Protein AF-A0A1D7XNY1-F1 (afdb_monomer_lite)

Radius of gyration: 19.03 Å; chains: 1; bounding box: 44×55×44 Å

Structure (mmCIF, N/CA/C/O backbone):
data_AF-A0A1D7XNY1-F1
#
_entry.id   AF-A0A1D7XNY1-F1
#
loop_
_atom_site.group_PDB
_atom_site.id
_atom_site.type_symbol
_atom_site.label_atom_id
_atom_site.label_alt_id
_atom_site.label_comp_id
_atom_site.label_asym_id
_atom_site.label_entity_id
_atom_site.label_seq_id
_atom_site.pdbx_PDB_ins_code
_atom_site.Cartn_x
_atom_site.Cartn_y
_atom_site.Cartn_z
_atom_site.occupancy
_atom_site.B_iso_or_equiv
_atom_site.auth_seq_id
_atom_site.auth_comp_id
_atom_site.auth_asym_id
_atom_site.auth_atom_id
_atom_site.pdbx_PDB_model_num
ATOM 1 N N . MET A 1 1 ? -2.881 26.602 0.169 1.00 36.41 1 MET A N 1
ATOM 2 C CA . MET A 1 1 ? -1.410 26.692 0.261 1.00 36.41 1 MET A CA 1
ATOM 3 C C . MET A 1 1 ? -0.821 25.783 -0.799 1.00 36.41 1 MET A C 1
ATOM 5 O O . MET A 1 1 ? -1.065 24.581 -0.743 1.00 36.41 1 MET A O 1
ATOM 9 N N . ASP A 1 2 ? -0.119 26.362 -1.773 1.00 30.78 2 ASP A N 1
ATOM 10 C CA . ASP A 1 2 ? 0.613 25.615 -2.796 1.00 30.78 2 ASP A CA 1
ATOM 11 C C . ASP A 1 2 ? 1.776 24.890 -2.127 1.00 30.78 2 ASP A C 1
ATOM 13 O O . ASP A 1 2 ? 2.802 25.466 -1.767 1.00 30.78 2 ASP A O 1
ATOM 17 N N . THR A 1 3 ? 1.578 23.602 -1.889 1.00 40.97 3 THR A N 1
ATOM 18 C CA . THR A 1 3 ? 2.693 22.729 -1.556 1.00 40.97 3 THR A CA 1
ATOM 19 C C . THR A 1 3 ? 3.367 22.413 -2.879 1.00 40.97 3 THR A C 1
ATOM 21 O O . THR A 1 3 ? 2.697 22.059 -3.843 1.00 40.97 3 THR A O 1
ATOM 24 N N . ASN A 1 4 ? 4.685 22.573 -2.941 1.00 45.00 4 ASN A N 1
ATOM 25 C CA . ASN A 1 4 ? 5.534 22.306 -4.105 1.00 45.00 4 ASN A CA 1
ATOM 26 C C . ASN A 1 4 ? 5.593 20.778 -4.397 1.00 45.00 4 ASN A C 1
ATOM 28 O O . ASN A 1 4 ? 6.667 20.185 -4.493 1.00 45.00 4 ASN A O 1
ATOM 32 N N . ARG A 1 5 ? 4.429 20.111 -4.451 1.00 58.91 5 ARG A N 1
ATOM 33 C CA . ARG A 1 5 ? 4.222 18.680 -4.686 1.00 58.91 5 ARG A CA 1
ATOM 34 C C . ARG A 1 5 ? 4.448 18.424 -6.162 1.00 58.91 5 ARG A C 1
ATOM 36 O O . ARG A 1 5 ? 3.530 18.473 -6.975 1.00 58.91 5 ARG A O 1
ATOM 43 N N . LYS A 1 6 ? 5.707 18.209 -6.530 1.00 66.19 6 LYS A N 1
ATOM 44 C CA . LYS A 1 6 ? 6.065 17.849 -7.901 1.00 66.19 6 LYS A CA 1
ATOM 45 C C . LYS A 1 6 ? 5.651 16.403 -8.154 1.00 66.19 6 LYS A C 1
ATOM 47 O O . LYS A 1 6 ? 6.455 15.491 -7.971 1.00 66.19 6 LYS A O 1
ATOM 52 N N . PHE A 1 7 ? 4.396 16.211 -8.549 1.00 81.56 7 PHE A N 1
ATOM 53 C CA . PHE A 1 7 ? 3.960 14.967 -9.169 1.00 81.56 7 PHE A CA 1
ATOM 54 C C . PHE A 1 7 ? 4.765 14.709 -10.443 1.00 81.56 7 PHE A C 1
ATOM 56 O O . PHE A 1 7 ? 5.194 15.665 -11.104 1.00 81.56 7 PHE A O 1
ATOM 63 N N . PRO A 1 8 ? 4.971 13.438 -10.812 1.00 86.75 8 PRO A N 1
ATOM 64 C CA . PRO A 1 8 ? 5.548 13.122 -12.104 1.00 86.75 8 PRO A CA 1
ATOM 65 C C . PRO A 1 8 ? 4.697 13.711 -13.233 1.00 86.75 8 PRO A C 1
ATOM 67 O O . PRO A 1 8 ? 3.477 13.547 -13.257 1.00 86.75 8 PRO A O 1
ATOM 70 N N . LEU A 1 9 ? 5.346 14.382 -14.189 1.00 88.56 9 LEU A N 1
ATOM 71 C CA . LEU A 1 9 ? 4.677 15.162 -15.242 1.00 88.56 9 LEU A CA 1
ATOM 72 C C . LEU A 1 9 ? 3.744 14.327 -16.131 1.00 88.56 9 LEU A C 1
ATOM 74 O O . LEU A 1 9 ? 2.854 14.863 -16.780 1.00 88.56 9 LEU A O 1
ATOM 78 N N . ASN A 1 10 ? 3.973 13.018 -16.189 1.00 92.44 10 ASN A N 1
ATOM 79 C CA . ASN A 1 10 ? 3.233 12.070 -17.009 1.00 92.44 10 ASN A CA 1
ATOM 80 C C . ASN A 1 10 ? 2.307 11.148 -16.197 1.00 92.44 10 ASN A C 1
ATOM 82 O O . ASN A 1 10 ? 1.824 10.170 -16.762 1.00 92.44 10 ASN A O 1
ATOM 86 N N . PHE A 1 11 ? 2.041 11.437 -14.915 1.00 90.94 11 PHE A N 1
ATOM 87 C CA . PHE A 1 11 ? 1.088 10.649 -14.119 1.00 90.94 11 PHE A CA 1
ATOM 88 C C . PHE A 1 11 ? -0.329 10.676 -14.713 1.00 90.94 11 PHE A C 1
ATOM 90 O O . PHE A 1 11 ? -1.012 9.657 -14.716 1.00 90.94 11 PHE A O 1
ATOM 97 N N . SER A 1 12 ? -0.725 11.791 -15.335 1.00 91.12 12 SER A N 1
ATOM 98 C CA . SER A 1 12 ? -2.007 11.930 -16.041 1.00 91.12 12 SER A CA 1
ATOM 99 C C . SER A 1 12 ? -2.242 10.880 -17.136 1.00 91.12 12 SER A C 1
ATOM 101 O O . SER A 1 12 ? -3.384 10.641 -17.506 1.00 91.12 12 SER A O 1
ATOM 103 N N . LYS A 1 13 ? -1.191 10.210 -17.640 1.00 93.62 13 LYS A N 1
ATOM 104 C CA . LYS A 1 13 ? -1.306 9.126 -18.634 1.00 93.62 13 LYS A CA 1
ATOM 105 C C . LYS A 1 13 ? -1.908 7.829 -18.088 1.00 93.62 13 LYS A C 1
ATOM 107 O O . LYS A 1 13 ? -2.241 6.956 -18.882 1.00 93.62 13 LYS A O 1
ATOM 112 N N . ILE A 1 14 ? -1.925 7.664 -16.769 1.00 93.75 14 ILE A N 1
ATOM 113 C CA . ILE A 1 14 ? -2.426 6.466 -16.080 1.00 93.75 14 ILE A CA 1
ATOM 114 C C . ILE A 1 14 ? -3.427 6.818 -14.981 1.00 93.75 14 ILE A C 1
ATOM 116 O O . ILE A 1 14 ? -3.904 5.933 -14.281 1.00 93.75 14 ILE A O 1
ATOM 120 N N . GLU A 1 15 ? -3.707 8.103 -14.777 1.00 93.88 15 GLU A N 1
ATOM 121 C CA . GLU A 1 15 ? -4.529 8.596 -13.674 1.00 93.88 15 GLU A CA 1
ATOM 122 C C . GLU A 1 15 ? -5.971 8.070 -13.738 1.00 93.88 15 GLU A C 1
ATOM 124 O O . GLU A 1 15 ? -6.596 7.844 -12.702 1.00 93.88 15 GLU A O 1
ATOM 129 N N . ASP A 1 16 ? -6.474 7.823 -14.945 1.00 95.81 16 ASP A N 1
ATOM 130 C CA . ASP A 1 16 ? -7.777 7.221 -15.231 1.00 95.81 16 ASP A CA 1
ATOM 131 C C . ASP A 1 16 ? -7.880 5.747 -14.806 1.00 95.81 16 ASP A C 1
ATOM 133 O O . ASP A 1 16 ? -8.982 5.245 -14.578 1.00 95.81 16 ASP A O 1
ATOM 137 N N . LEU A 1 17 ? -6.749 5.056 -14.621 1.00 97.25 17 LEU A N 1
ATOM 138 C CA . LEU A 1 17 ? -6.723 3.691 -14.090 1.00 97.25 17 LEU A CA 1
ATOM 139 C C . LEU A 1 17 ? -7.067 3.638 -12.592 1.00 97.25 17 LEU A C 1
ATOM 141 O O . LEU A 1 17 ? -7.426 2.568 -12.086 1.00 97.25 17 LEU A O 1
ATOM 145 N N . PHE A 1 18 ? -6.941 4.760 -11.874 1.00 97.50 18 PHE A N 1
ATOM 146 C CA . PHE A 1 18 ? -7.068 4.813 -10.420 1.00 97.50 18 PHE A CA 1
ATOM 147 C C . PHE A 1 18 ? -8.427 5.334 -9.965 1.00 97.50 18 PHE A C 1
ATOM 149 O O . PHE A 1 18 ? -8.917 6.375 -10.398 1.00 97.50 18 PHE A O 1
ATOM 156 N N . THR A 1 19 ? -8.995 4.662 -8.967 1.00 97.44 19 THR A N 1
ATOM 157 C CA . THR A 1 19 ? -10.075 5.239 -8.164 1.00 97.44 19 THR A CA 1
ATOM 158 C C . THR A 1 19 ? -9.482 6.196 -7.135 1.00 97.44 19 THR A C 1
ATOM 160 O O . THR A 1 19 ? -8.633 5.795 -6.338 1.00 97.44 19 THR A O 1
ATOM 163 N N . LYS A 1 20 ? -9.952 7.447 -7.151 1.00 95.25 20 LYS A N 1
ATOM 164 C CA . LYS A 1 20 ? -9.485 8.534 -6.272 1.00 95.25 20 LYS A CA 1
ATOM 165 C C . LYS A 1 20 ? -10.564 9.039 -5.314 1.00 95.25 20 LYS A C 1
ATOM 167 O O . LYS A 1 20 ? -10.257 9.526 -4.235 1.00 95.25 20 LYS A O 1
ATOM 172 N N . GLU A 1 21 ? -11.834 8.890 -5.687 1.00 95.12 21 GLU A N 1
ATOM 173 C CA . GLU A 1 21 ? -12.956 9.411 -4.909 1.00 95.12 21 GLU A CA 1
ATOM 174 C C . GLU A 1 21 ? -13.130 8.648 -3.584 1.00 95.12 21 GLU A C 1
ATOM 176 O O . GLU A 1 21 ? -13.415 7.443 -3.609 1.00 95.12 21 GLU A O 1
ATOM 181 N N . PRO A 1 22 ? -13.051 9.313 -2.411 1.00 92.31 22 PRO A N 1
ATOM 182 C CA . PRO A 1 22 ? -13.093 8.641 -1.110 1.00 92.31 22 PRO A CA 1
ATOM 183 C C . PRO A 1 22 ? -14.316 7.739 -0.901 1.00 92.31 22 PRO A C 1
ATOM 185 O O . PRO A 1 22 ? -14.221 6.675 -0.288 1.00 92.31 22 PRO A O 1
ATOM 188 N N . LYS A 1 23 ? -15.477 8.124 -1.450 1.00 92.31 23 LYS A N 1
ATOM 189 C CA . LYS A 1 23 ? -16.702 7.309 -1.379 1.00 92.31 23 LYS A CA 1
ATOM 190 C C . LYS A 1 23 ? -16.558 5.984 -2.117 1.00 92.31 23 LYS A C 1
ATOM 192 O O . LYS A 1 23 ? -17.022 4.959 -1.617 1.00 92.31 23 LYS A O 1
ATOM 197 N N . ASP A 1 24 ? -15.935 5.994 -3.287 1.00 95.31 24 ASP A N 1
ATOM 198 C CA . ASP A 1 24 ? -15.769 4.794 -4.101 1.00 95.31 24 ASP A CA 1
ATOM 199 C C . ASP A 1 24 ? -14.627 3.927 -3.581 1.00 95.31 24 ASP A C 1
ATOM 201 O O . ASP A 1 24 ? -14.778 2.705 -3.526 1.00 95.31 24 ASP A O 1
ATOM 205 N N . ILE A 1 25 ? -13.566 4.547 -3.054 1.00 95.00 25 ILE A N 1
ATOM 206 C CA . ILE A 1 25 ? -12.517 3.859 -2.295 1.00 95.00 25 ILE A CA 1
ATOM 207 C C . ILE A 1 25 ? -13.139 3.052 -1.150 1.00 95.00 25 ILE A C 1
ATOM 209 O O . ILE A 1 25 ? -12.955 1.838 -1.097 1.00 95.00 25 ILE A O 1
ATOM 213 N N . CYS A 1 26 ? -13.947 3.667 -0.277 1.00 91.31 26 CYS A N 1
ATOM 214 C CA . CYS A 1 26 ? -14.598 2.943 0.821 1.00 91.31 26 CYS A CA 1
ATOM 215 C C . CYS A 1 26 ? -15.460 1.765 0.325 1.00 91.31 26 CYS A C 1
ATOM 217 O O . CYS A 1 26 ? -15.388 0.674 0.893 1.00 91.31 26 CYS A O 1
ATOM 219 N N . LYS A 1 27 ? -16.237 1.940 -0.755 1.00 91.88 27 LYS A N 1
ATOM 220 C CA . LYS A 1 27 ? -17.040 0.848 -1.344 1.00 91.88 27 LYS A CA 1
ATOM 221 C C . LYS A 1 27 ? -16.168 -0.308 -1.843 1.00 91.88 27 LYS A C 1
ATOM 223 O O . LYS A 1 27 ? -16.531 -1.470 -1.649 1.00 91.88 27 LYS A O 1
ATOM 228 N N . LEU A 1 28 ? -15.053 -0.003 -2.507 1.00 93.69 28 LEU A N 1
ATOM 229 C CA . LEU A 1 28 ? -14.120 -1.002 -3.028 1.00 93.69 28 LEU A CA 1
ATOM 230 C C . LEU A 1 28 ? -13.436 -1.764 -1.894 1.00 93.69 28 LEU A C 1
ATOM 232 O O . LEU A 1 28 ? -13.417 -2.995 -1.930 1.00 93.69 28 LEU A O 1
ATOM 236 N N . LEU A 1 29 ? -12.964 -1.048 -0.869 1.00 89.94 29 LEU A N 1
ATOM 237 C CA . LEU A 1 29 ? -12.343 -1.637 0.316 1.00 89.94 29 LEU A CA 1
ATOM 238 C C . LEU A 1 29 ? -13.298 -2.610 1.007 1.00 89.94 29 LEU A C 1
ATOM 240 O O . LEU A 1 29 ? -12.933 -3.759 1.228 1.00 89.94 29 LEU A O 1
ATOM 244 N N . ILE A 1 30 ? -14.550 -2.219 1.268 1.00 83.56 30 ILE A N 1
ATOM 245 C CA . ILE A 1 30 ? -15.545 -3.095 1.915 1.00 83.56 30 ILE A CA 1
ATOM 246 C C . ILE A 1 30 ? -15.729 -4.407 1.138 1.00 83.56 30 ILE A C 1
ATOM 248 O O . ILE A 1 30 ? -15.833 -5.471 1.747 1.00 83.56 30 ILE A O 1
ATOM 252 N N . LYS A 1 31 ? -15.689 -4.364 -0.199 1.00 84.88 31 LYS A N 1
ATOM 253 C CA . LYS A 1 31 ? -15.906 -5.529 -1.072 1.00 84.88 31 LYS A CA 1
ATOM 254 C C . LYS A 1 31 ? -14.639 -6.308 -1.448 1.00 84.88 31 LYS A C 1
ATOM 256 O O . LYS A 1 31 ? -14.757 -7.266 -2.211 1.00 84.88 31 LYS A O 1
ATOM 261 N N . SER A 1 32 ? -13.442 -5.881 -1.051 1.00 83.75 32 SER A N 1
ATOM 262 C CA . SER A 1 32 ? -12.196 -6.577 -1.412 1.00 83.75 32 SER A CA 1
ATOM 263 C C . SER A 1 32 ? -11.980 -7.834 -0.561 1.00 83.75 32 SER A C 1
ATOM 265 O O . SER A 1 32 ? -12.496 -7.931 0.549 1.00 83.75 32 SER A O 1
ATOM 267 N N . LYS A 1 33 ? -11.227 -8.821 -1.046 1.00 77.12 33 LYS A N 1
ATOM 268 C CA . LYS A 1 33 ? -10.767 -9.935 -0.187 1.00 77.12 33 LYS A CA 1
ATOM 269 C C . LYS A 1 33 ? -9.370 -9.681 0.360 1.00 77.12 33 LYS A C 1
ATOM 271 O O . LYS A 1 33 ? -9.077 -10.027 1.504 1.00 77.12 33 LYS A O 1
ATOM 276 N N . SER A 1 34 ? -8.534 -9.045 -0.453 1.00 84.50 34 SER A N 1
ATOM 277 C CA . SER A 1 34 ? -7.214 -8.590 -0.061 1.00 84.50 34 SER A CA 1
ATOM 278 C C . SER A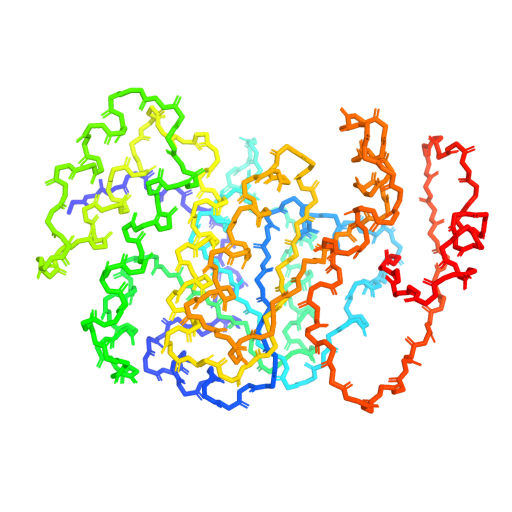 1 34 ? -7.012 -7.122 -0.437 1.00 84.50 34 SER A C 1
ATOM 280 O O . SER A 1 34 ? -7.670 -6.587 -1.338 1.00 84.50 34 SER A O 1
ATOM 282 N N . ILE A 1 35 ? -6.136 -6.466 0.313 1.00 89.06 35 ILE A N 1
ATOM 283 C CA . ILE A 1 35 ? -5.701 -5.093 0.109 1.00 89.06 35 ILE A CA 1
ATOM 284 C C . ILE A 1 35 ? -4.181 -5.129 0.023 1.00 89.06 35 ILE A C 1
ATOM 286 O O . ILE A 1 35 ? -3.511 -5.581 0.947 1.00 89.06 35 ILE A O 1
ATOM 290 N N . ILE A 1 36 ? -3.644 -4.666 -1.095 1.00 90.69 36 ILE A N 1
ATOM 291 C CA . ILE A 1 36 ? -2.219 -4.722 -1.392 1.00 90.69 36 ILE A CA 1
ATOM 292 C C . ILE A 1 36 ? -1.684 -3.296 -1.414 1.00 90.69 36 ILE A C 1
ATOM 294 O O . ILE A 1 36 ? -2.249 -2.447 -2.096 1.00 90.69 36 ILE A O 1
ATOM 298 N N . LEU A 1 37 ? -0.610 -3.027 -0.682 1.00 91.81 37 LEU A N 1
ATOM 299 C CA . LEU A 1 37 ? 0.097 -1.752 -0.714 1.00 91.81 37 LEU A CA 1
ATOM 300 C C . LEU A 1 37 ? 1.496 -1.967 -1.275 1.00 91.81 37 LEU A C 1
ATOM 302 O O . LEU A 1 37 ? 2.142 -2.955 -0.933 1.00 91.81 37 LEU A O 1
ATOM 306 N N . TYR A 1 38 ? 1.952 -1.033 -2.105 1.00 89.38 38 TYR A N 1
ATOM 307 C CA . TYR A 1 38 ? 3.281 -1.065 -2.708 1.00 89.38 38 TYR A CA 1
ATOM 308 C C . TYR A 1 38 ? 4.177 0.034 -2.165 1.00 89.38 38 TYR A C 1
ATOM 310 O O . TYR A 1 38 ? 3.788 1.197 -2.128 1.00 89.38 38 TYR A O 1
ATOM 318 N N . ASP A 1 39 ? 5.400 -0.348 -1.840 1.00 87.62 39 ASP A N 1
ATOM 319 C CA . ASP A 1 39 ? 6.566 0.521 -1.824 1.00 87.62 39 ASP A CA 1
ATOM 320 C C . ASP A 1 39 ? 7.095 0.731 -3.257 1.00 87.62 39 ASP A C 1
ATOM 322 O O . ASP A 1 39 ? 6.972 -0.135 -4.134 1.00 87.62 39 ASP A O 1
ATOM 326 N N . THR A 1 40 ? 7.695 1.895 -3.490 1.00 86.62 40 THR A N 1
ATOM 327 C CA . THR A 1 40 ? 8.277 2.333 -4.757 1.00 86.62 40 THR A CA 1
ATOM 328 C C . THR A 1 40 ? 9.338 1.359 -5.256 1.00 86.62 40 THR A C 1
ATOM 330 O O . THR A 1 40 ? 9.312 0.977 -6.425 1.00 86.62 40 THR A O 1
ATOM 333 N N . ASN A 1 41 ? 10.267 0.935 -4.391 1.00 82.12 41 ASN A N 1
ATOM 334 C CA . ASN A 1 41 ? 11.392 0.090 -4.804 1.00 82.12 41 ASN A CA 1
ATOM 335 C C . ASN A 1 41 ? 10.925 -1.291 -5.278 1.00 82.12 41 ASN A C 1
ATOM 337 O O . ASN A 1 41 ? 11.355 -1.762 -6.333 1.00 82.12 41 ASN A O 1
ATOM 341 N N . CYS A 1 42 ? 9.996 -1.898 -4.535 1.00 81.94 42 CYS A N 1
ATOM 342 C CA . CYS A 1 42 ? 9.423 -3.199 -4.873 1.00 81.94 42 CYS A CA 1
ATOM 343 C C . CYS A 1 42 ? 8.578 -3.131 -6.150 1.00 81.94 42 CYS A C 1
ATOM 345 O O . CYS A 1 42 ? 8.714 -3.965 -7.047 1.00 81.94 42 CYS A O 1
ATOM 347 N N . PHE A 1 43 ? 7.767 -2.076 -6.303 1.00 87.81 43 PHE A N 1
ATOM 348 C CA . PHE A 1 43 ? 7.045 -1.838 -7.554 1.00 87.81 43 PHE A CA 1
ATOM 349 C C . PHE A 1 43 ? 8.020 -1.694 -8.731 1.00 87.81 43 PHE A C 1
ATOM 351 O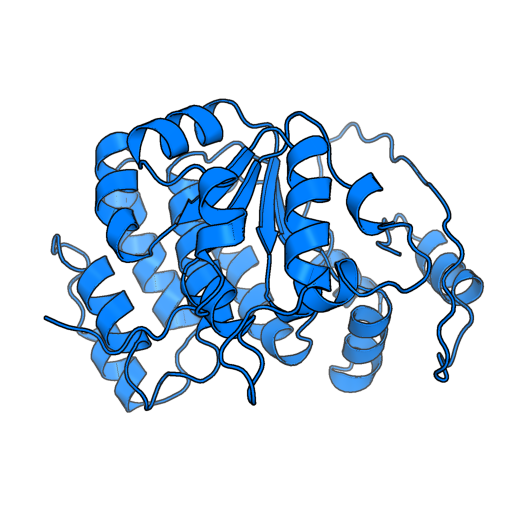 O . PHE A 1 43 ? 7.787 -2.234 -9.812 1.00 87.81 43 PHE A O 1
ATOM 358 N N . GLY A 1 44 ? 9.141 -1.006 -8.492 1.00 82.62 44 GLY A N 1
ATOM 359 C CA . GLY A 1 44 ? 10.248 -0.832 -9.425 1.00 82.62 44 GLY A CA 1
ATOM 360 C C . GLY A 1 44 ? 10.806 -2.144 -9.930 1.00 82.62 44 GLY A C 1
ATOM 361 O O . GLY A 1 44 ? 10.961 -2.346 -11.134 1.00 82.62 44 GLY A O 1
ATOM 362 N N . PHE A 1 45 ? 11.077 -3.046 -8.997 1.00 77.06 45 PHE A N 1
ATOM 363 C CA . PHE A 1 45 ? 11.563 -4.375 -9.304 1.00 77.06 45 PHE A CA 1
ATOM 364 C C . PHE A 1 45 ? 10.541 -5.164 -10.127 1.00 77.06 45 PHE A C 1
ATOM 366 O O . PHE A 1 45 ? 10.872 -5.617 -11.219 1.00 77.06 45 PHE A O 1
ATOM 373 N N . HIS A 1 46 ? 9.285 -5.236 -9.681 1.00 79.38 46 HIS A N 1
ATOM 374 C CA . HIS A 1 46 ? 8.224 -5.988 -10.361 1.00 79.38 46 HIS A CA 1
ATOM 375 C C . HIS A 1 46 ? 7.924 -5.496 -11.779 1.00 79.38 46 HIS A C 1
ATOM 377 O O . HIS A 1 46 ? 7.652 -6.301 -12.672 1.00 79.38 46 HIS A O 1
ATOM 383 N N . ALA A 1 47 ? 8.007 -4.187 -12.004 1.00 80.94 47 ALA A N 1
ATOM 384 C CA . ALA A 1 47 ? 7.735 -3.594 -13.305 1.00 80.94 47 ALA A CA 1
ATOM 385 C C . ALA A 1 47 ? 8.926 -3.662 -14.283 1.00 80.94 47 ALA A C 1
ATOM 387 O O . ALA A 1 47 ? 8.729 -3.482 -15.484 1.00 80.94 47 ALA A O 1
ATOM 388 N N . ASN A 1 48 ? 10.145 -3.935 -13.804 1.00 71.31 48 ASN A N 1
ATOM 389 C CA . ASN A 1 48 ? 11.376 -3.896 -14.606 1.00 71.31 48 ASN A CA 1
ATOM 390 C C . ASN A 1 48 ? 11.943 -5.288 -14.974 1.00 71.31 48 ASN A C 1
ATOM 392 O O . ASN A 1 48 ? 13.054 -5.385 -15.500 1.00 71.31 48 ASN A O 1
ATOM 396 N N . ILE A 1 49 ? 11.220 -6.385 -14.714 1.00 59.81 49 ILE A N 1
ATOM 397 C CA . ILE A 1 49 ? 11.678 -7.739 -15.079 1.00 59.81 49 ILE A CA 1
ATOM 398 C C . ILE A 1 49 ? 11.562 -7.921 -16.600 1.00 59.81 49 ILE A C 1
ATOM 400 O O . ILE A 1 49 ? 10.495 -7.824 -17.203 1.00 59.81 49 ILE A O 1
ATOM 404 N N . SER A 1 50 ? 12.710 -8.142 -17.232 1.00 50.28 50 SER A N 1
ATOM 405 C CA . SER A 1 50 ? 13.087 -7.621 -18.550 1.00 50.28 50 SER A CA 1
ATOM 406 C C . SER A 1 50 ? 12.821 -8.538 -19.753 1.00 50.28 50 SER A C 1
ATOM 408 O O . SER A 1 50 ? 13.473 -8.389 -20.781 1.00 50.28 50 SER A O 1
ATOM 410 N N . ASN A 1 51 ? 11.824 -9.428 -19.689 1.00 50.88 51 ASN A N 1
ATOM 411 C CA . ASN A 1 51 ? 11.528 -10.381 -20.779 1.00 50.88 51 ASN A CA 1
ATOM 412 C C . ASN A 1 51 ? 10.108 -10.254 -21.366 1.00 50.88 51 ASN A C 1
ATOM 414 O O . ASN A 1 51 ? 9.549 -11.229 -21.862 1.00 50.88 51 ASN A O 1
ATOM 418 N N . GLY A 1 52 ? 9.485 -9.072 -21.281 1.00 57.00 52 GLY A N 1
ATOM 419 C CA . GLY A 1 52 ? 8.133 -8.830 -21.817 1.00 57.00 52 GLY A CA 1
ATOM 420 C C . GLY A 1 52 ? 7.009 -9.568 -21.076 1.00 57.00 52 GLY A C 1
ATOM 421 O O . GLY A 1 52 ? 5.848 -9.473 -21.465 1.00 57.00 52 GLY A O 1
ATOM 422 N N . LYS A 1 53 ? 7.339 -10.285 -19.995 1.00 65.75 53 LYS A N 1
ATOM 423 C CA . LYS A 1 53 ? 6.398 -10.979 -19.120 1.00 65.75 53 LYS A CA 1
ATOM 424 C C . LYS A 1 53 ? 6.552 -10.457 -17.695 1.00 65.75 53 LYS A C 1
ATOM 426 O O . LYS A 1 53 ? 7.612 -10.577 -17.087 1.00 65.75 53 LYS A O 1
ATOM 431 N N . TYR A 1 54 ? 5.473 -9.893 -17.169 1.00 77.69 54 TYR A N 1
ATOM 432 C CA . TYR A 1 54 ? 5.397 -9.359 -15.816 1.00 77.69 54 TYR A CA 1
ATOM 433 C C . TYR A 1 54 ? 5.030 -10.464 -14.815 1.00 77.69 54 TYR A C 1
ATOM 435 O O . TYR A 1 54 ? 3.870 -10.600 -14.436 1.00 77.69 54 TYR A O 1
ATOM 443 N N . TYR A 1 55 ? 6.002 -11.281 -14.407 1.00 67.88 55 TYR A N 1
ATOM 444 C CA . TYR A 1 55 ? 5.774 -12.445 -13.532 1.00 67.88 55 TYR A CA 1
ATOM 445 C C . TYR A 1 55 ? 5.086 -12.101 -12.209 1.00 67.88 55 TYR A C 1
ATOM 447 O O . TYR A 1 55 ? 4.193 -12.821 -11.769 1.00 67.88 55 TYR A O 1
ATOM 455 N N . ALA A 1 56 ? 5.416 -10.945 -11.631 1.00 73.94 56 ALA A N 1
ATOM 456 C CA . ALA A 1 56 ? 4.789 -10.463 -10.407 1.00 73.94 56 ALA A CA 1
ATOM 457 C C . ALA A 1 56 ? 3.254 -10.328 -10.518 1.00 73.94 56 ALA A C 1
ATOM 459 O O . ALA A 1 56 ? 2.552 -10.396 -9.511 1.00 73.94 56 ALA A O 1
ATOM 460 N N . LEU A 1 57 ? 2.702 -10.187 -11.730 1.00 81.06 57 LEU A N 1
ATOM 461 C CA . LEU A 1 57 ? 1.256 -10.110 -11.945 1.00 81.06 57 LEU A CA 1
ATOM 462 C C . LEU A 1 57 ? 0.509 -11.411 -11.643 1.00 81.06 57 LEU A C 1
ATOM 464 O O . LEU A 1 57 ? -0.702 -11.367 -11.423 1.00 81.06 57 LEU A O 1
ATOM 468 N N . ASP A 1 58 ? 1.196 -12.552 -11.609 1.00 76.00 58 ASP A N 1
ATOM 469 C CA . ASP A 1 58 ? 0.572 -13.846 -11.325 1.00 76.00 58 ASP A CA 1
ATOM 470 C C . ASP A 1 58 ? 0.198 -14.013 -9.839 1.00 76.00 58 ASP A C 1
ATOM 472 O O . ASP A 1 58 ? -0.629 -14.863 -9.506 1.00 76.00 58 ASP A O 1
ATOM 476 N N . PHE A 1 59 ? 0.717 -13.152 -8.955 1.00 72.44 59 PHE A N 1
ATOM 477 C CA . PHE A 1 59 ? 0.356 -13.105 -7.530 1.00 72.44 59 PHE A CA 1
ATOM 478 C C . PHE A 1 59 ? -0.957 -12.377 -7.237 1.00 72.44 59 PHE A C 1
ATOM 480 O O . PHE A 1 59 ? -1.434 -12.382 -6.098 1.00 72.44 59 PHE A O 1
ATOM 487 N N . PHE A 1 60 ? -1.521 -11.714 -8.242 1.00 83.50 60 PHE A N 1
ATOM 488 C CA . PHE A 1 60 ? -2.707 -10.895 -8.085 1.00 83.50 60 PHE A CA 1
ATOM 489 C C . PHE A 1 60 ? -3.954 -11.618 -8.571 1.00 83.50 60 PHE A C 1
ATOM 491 O O . PHE A 1 60 ? -3.977 -12.279 -9.611 1.00 83.50 60 PHE A O 1
ATOM 498 N N . HIS A 1 61 ? -5.037 -11.421 -7.834 1.00 85.75 61 HIS A N 1
ATOM 499 C CA . HIS A 1 61 ? -6.346 -11.962 -8.143 1.00 85.75 61 HIS A CA 1
ATOM 500 C C . HIS A 1 61 ? -7.333 -10.853 -8.508 1.00 85.75 61 HIS A C 1
ATOM 502 O O . HIS A 1 61 ? -7.245 -9.715 -8.044 1.00 85.75 61 HIS A O 1
ATOM 508 N N . LYS A 1 62 ? -8.370 -11.218 -9.270 1.00 89.56 62 LYS A N 1
ATOM 509 C CA . LYS A 1 62 ? -9.425 -10.287 -9.714 1.00 89.56 62 LYS A CA 1
ATOM 510 C C . LYS A 1 62 ? -10.205 -9.621 -8.576 1.00 89.56 62 LYS A C 1
ATOM 512 O O . LYS A 1 62 ? -10.874 -8.623 -8.818 1.00 89.56 62 LYS A O 1
ATOM 517 N N . ASP A 1 63 ? -10.136 -10.166 -7.362 1.00 86.06 63 ASP A N 1
ATOM 518 C CA . ASP A 1 63 ? -10.788 -9.621 -6.164 1.00 86.06 63 ASP A CA 1
ATOM 519 C C . ASP A 1 63 ? -9.876 -8.700 -5.332 1.00 86.06 63 ASP A C 1
ATOM 521 O O . ASP A 1 63 ? -10.342 -8.097 -4.355 1.00 86.06 63 ASP A O 1
ATOM 525 N N . ASP A 1 64 ? -8.600 -8.589 -5.706 1.00 88.94 64 ASP A N 1
ATOM 526 C CA . ASP A 1 64 ? -7.611 -7.790 -4.992 1.00 88.94 64 ASP A CA 1
ATOM 527 C C . ASP A 1 64 ? -7.774 -6.308 -5.313 1.00 88.94 64 ASP A C 1
ATOM 529 O O . ASP A 1 64 ? -8.144 -5.914 -6.422 1.00 88.94 64 ASP A O 1
ATOM 533 N N . VAL A 1 65 ? -7.484 -5.469 -4.325 1.00 95.25 65 VAL A N 1
ATOM 534 C CA . VAL A 1 65 ? -7.406 -4.019 -4.490 1.00 95.25 65 VAL A CA 1
ATOM 535 C C . VAL A 1 65 ? -5.980 -3.593 -4.194 1.00 95.25 65 VAL A C 1
ATOM 537 O O . VAL A 1 65 ? -5.475 -3.877 -3.110 1.00 95.25 65 VAL A O 1
ATOM 540 N N . VAL A 1 66 ? -5.347 -2.903 -5.140 1.00 96.19 66 VAL A N 1
ATOM 541 C CA . VAL A 1 66 ? -3.978 -2.402 -4.980 1.00 96.19 66 VAL A CA 1
ATOM 542 C C . VAL A 1 66 ? -4.021 -0.908 -4.726 1.00 96.19 66 VAL A C 1
ATOM 544 O O . VAL A 1 66 ? -4.700 -0.171 -5.439 1.00 96.19 66 VAL A O 1
ATOM 547 N N . ILE A 1 67 ? -3.311 -0.466 -3.698 1.00 95.88 67 ILE A N 1
ATOM 548 C CA . ILE A 1 67 ? -3.314 0.903 -3.209 1.00 95.88 67 ILE A CA 1
ATOM 549 C C . ILE A 1 67 ? -1.926 1.499 -3.387 1.00 95.88 67 ILE A C 1
ATOM 551 O O . ILE A 1 67 ? -0.930 0.953 -2.914 1.00 95.88 67 ILE A O 1
ATOM 555 N N . PHE A 1 68 ? -1.903 2.665 -4.019 1.00 94.94 68 PHE A N 1
ATOM 556 C CA . PHE A 1 68 ? -0.749 3.541 -4.107 1.00 94.94 68 PHE A CA 1
ATOM 557 C C . PHE A 1 68 ? -1.059 4.832 -3.363 1.00 94.94 68 PHE A C 1
ATOM 559 O O . PHE A 1 68 ? -2.133 5.416 -3.518 1.00 94.94 68 PHE A O 1
ATOM 566 N N . VAL A 1 69 ? -0.120 5.275 -2.539 1.00 92.06 69 VAL A N 1
ATOM 567 C CA . VAL A 1 69 ? -0.256 6.509 -1.757 1.00 92.06 69 VAL A CA 1
ATOM 568 C C . VAL A 1 69 ? 0.607 7.605 -2.365 1.00 92.06 69 VAL A C 1
ATOM 570 O O . VAL A 1 69 ? 1.596 7.312 -3.037 1.00 92.06 69 VAL A O 1
ATOM 573 N N . GLU A 1 70 ? 0.222 8.864 -2.157 1.00 89.94 70 GLU A N 1
ATOM 574 C CA . GLU A 1 70 ? 0.855 10.024 -2.806 1.00 89.94 70 GLU A CA 1
ATOM 575 C C . GLU A 1 70 ? 2.394 10.018 -2.776 1.00 89.94 70 GLU A C 1
ATOM 577 O O . GLU A 1 70 ? 2.993 10.176 -3.848 1.00 89.94 70 GLU A O 1
ATOM 582 N N . PRO A 1 71 ? 3.056 9.750 -1.632 1.00 87.06 71 PRO A N 1
ATOM 583 C CA . PRO A 1 71 ? 4.515 9.766 -1.582 1.00 87.06 71 PRO A CA 1
ATOM 584 C C . PRO A 1 71 ? 5.165 8.692 -2.455 1.00 87.06 71 PRO A C 1
ATOM 586 O O . PRO A 1 71 ? 6.143 8.980 -3.137 1.00 87.06 71 PRO A O 1
ATOM 589 N N . ILE A 1 72 ? 4.564 7.502 -2.532 1.00 88.88 72 ILE A N 1
ATOM 590 C CA . ILE A 1 72 ? 5.059 6.389 -3.352 1.00 88.88 72 ILE A CA 1
ATOM 591 C C . ILE A 1 72 ? 5.008 6.745 -4.843 1.00 88.88 72 ILE A C 1
ATOM 593 O O . ILE A 1 72 ? 5.985 6.585 -5.569 1.00 88.88 72 ILE A O 1
ATOM 597 N N . ILE A 1 73 ? 3.900 7.326 -5.317 1.00 90.12 73 ILE A N 1
ATOM 598 C CA . ILE A 1 73 ? 3.802 7.789 -6.714 1.00 90.12 73 ILE A CA 1
ATOM 599 C C . ILE A 1 73 ? 4.833 8.887 -7.013 1.00 90.12 73 ILE A C 1
ATOM 601 O O . ILE A 1 73 ? 5.389 8.944 -8.112 1.00 90.12 73 ILE A O 1
ATOM 605 N N . ARG A 1 74 ? 5.119 9.764 -6.046 1.00 87.06 74 ARG A N 1
ATOM 606 C CA . ARG A 1 74 ? 6.127 10.822 -6.204 1.00 87.06 74 ARG A CA 1
ATOM 607 C C . ARG A 1 74 ? 7.554 10.297 -6.231 1.00 87.06 74 ARG A C 1
ATOM 609 O O . ARG A 1 74 ? 8.385 10.884 -6.919 1.00 87.06 74 ARG A O 1
ATOM 616 N N . GLU A 1 75 ? 7.843 9.223 -5.517 1.00 86.88 75 GLU A N 1
ATOM 617 C CA . GLU A 1 75 ? 9.159 8.585 -5.508 1.00 86.88 75 GLU A CA 1
ATOM 618 C C . GLU A 1 75 ? 9.462 7.828 -6.809 1.00 86.88 75 GLU A C 1
ATOM 620 O O . GLU A 1 75 ? 10.627 7.714 -7.186 1.00 86.88 75 GLU A O 1
ATOM 625 N N . MET A 1 76 ? 8.441 7.419 -7.578 1.00 87.75 76 MET A N 1
ATOM 626 C CA . MET A 1 76 ? 8.615 6.841 -8.928 1.00 87.75 76 MET A CA 1
ATOM 627 C C . MET A 1 76 ? 9.190 7.831 -9.954 1.00 87.75 76 MET A C 1
ATOM 629 O O . MET A 1 76 ? 9.388 7.497 -11.126 1.00 87.75 76 MET A O 1
ATOM 633 N N . ASN A 1 77 ? 9.436 9.072 -9.539 1.00 83.12 77 ASN A N 1
ATOM 634 C CA . ASN A 1 77 ? 9.916 10.127 -10.396 1.00 83.12 77 ASN A CA 1
ATOM 635 C C . ASN A 1 77 ? 11.388 9.930 -10.798 1.00 83.12 77 ASN A C 1
ATOM 637 O O . ASN A 1 77 ? 12.296 9.958 -9.964 1.00 83.12 77 ASN A O 1
ATOM 641 N N . TYR A 1 78 ? 11.652 9.788 -12.098 1.00 75.69 78 TYR A N 1
ATOM 642 C CA . TYR A 1 78 ? 13.012 9.618 -12.592 1.00 75.69 78 TYR A CA 1
ATOM 643 C C . TYR A 1 78 ? 13.788 10.940 -12.527 1.00 75.69 78 TYR A C 1
ATOM 645 O O . TYR A 1 78 ? 13.394 11.943 -13.134 1.00 75.69 78 TYR A O 1
ATOM 653 N N . LYS A 1 79 ? 14.919 10.928 -11.801 1.00 72.12 79 LYS A N 1
ATOM 654 C CA . LYS A 1 79 ? 15.679 12.122 -11.372 1.00 72.12 79 LYS A CA 1
ATOM 655 C C . LYS A 1 79 ? 15.933 13.151 -12.481 1.00 72.12 79 LYS A C 1
ATOM 657 O O . LYS A 1 79 ? 15.892 14.348 -12.212 1.00 72.12 79 LYS A O 1
ATOM 662 N N . ASN A 1 80 ? 16.145 12.700 -13.717 1.00 75.50 80 ASN A N 1
ATOM 663 C CA . ASN A 1 80 ? 16.527 13.575 -14.827 1.00 75.50 80 ASN A CA 1
ATOM 664 C C . ASN A 1 80 ? 15.341 14.090 -15.656 1.00 75.50 80 ASN A C 1
ATOM 666 O O . ASN A 1 80 ? 15.452 15.141 -16.279 1.00 75.50 80 ASN A O 1
ATOM 670 N N . THR A 1 81 ? 14.210 13.383 -15.679 1.00 82.19 81 THR A N 1
ATOM 671 C CA . THR A 1 81 ? 13.088 13.696 -16.587 1.00 82.19 81 THR A CA 1
ATOM 672 C C . THR A 1 81 ? 11.864 14.249 -15.871 1.00 82.19 81 THR A C 1
ATOM 674 O O . THR A 1 81 ? 10.970 14.783 -16.523 1.00 82.19 81 THR A O 1
ATOM 677 N N . LYS A 1 82 ? 11.807 14.147 -14.538 1.00 86.88 82 LYS A N 1
ATOM 678 C CA . LYS A 1 82 ? 10.604 14.445 -13.749 1.00 86.88 82 LYS A CA 1
ATOM 679 C C . LYS A 1 82 ? 9.373 13.626 -14.198 1.00 86.88 82 LYS A C 1
ATOM 681 O O . LYS A 1 82 ? 8.235 14.085 -14.072 1.00 86.88 82 LYS A O 1
ATOM 686 N N . GLN A 1 83 ? 9.598 12.436 -14.752 1.00 89.88 83 GLN A N 1
ATOM 687 C CA . GLN A 1 83 ? 8.572 11.544 -15.285 1.00 89.88 83 GLN A CA 1
ATOM 688 C C . GLN A 1 83 ? 8.682 10.154 -14.657 1.00 89.88 83 GLN A C 1
ATOM 690 O O . GLN A 1 83 ? 9.781 9.701 -14.339 1.00 89.88 83 GLN A O 1
ATOM 695 N N . ILE A 1 84 ? 7.547 9.465 -14.544 1.00 90.31 84 ILE A N 1
ATOM 696 C CA . ILE A 1 84 ? 7.486 8.024 -14.296 1.00 90.31 84 ILE A CA 1
ATOM 697 C C . ILE A 1 84 ? 8.049 7.309 -15.538 1.00 90.31 84 ILE A C 1
ATOM 699 O O . ILE A 1 84 ? 7.570 7.570 -16.648 1.00 90.31 84 ILE A O 1
ATOM 703 N N . PRO A 1 85 ? 9.054 6.432 -15.393 1.00 89.62 85 PRO A N 1
ATOM 704 C CA . PRO A 1 85 ? 9.548 5.599 -16.487 1.00 89.62 85 PRO A CA 1
ATOM 705 C C . PRO A 1 85 ? 8.445 4.810 -17.217 1.00 89.62 85 PRO A C 1
ATOM 707 O O . PRO A 1 85 ? 7.497 4.345 -16.591 1.00 89.62 85 PRO A O 1
ATOM 710 N N . CYS A 1 86 ? 8.574 4.606 -18.534 1.00 88.62 86 CYS A N 1
ATOM 711 C CA . CYS A 1 86 ? 7.522 3.952 -19.334 1.00 88.62 86 CYS A CA 1
ATOM 712 C C . CYS A 1 86 ? 7.177 2.537 -18.848 1.00 88.62 86 CYS A C 1
ATOM 714 O O . CYS A 1 86 ? 6.007 2.180 -18.817 1.00 88.62 86 CYS A O 1
ATOM 716 N N . TRP A 1 87 ? 8.169 1.776 -18.383 1.00 86.50 87 TRP A N 1
ATOM 717 C CA . TRP A 1 87 ? 7.964 0.419 -17.876 1.00 86.50 87 TRP A CA 1
ATOM 718 C C . TRP A 1 87 ? 7.042 0.367 -16.646 1.00 86.50 87 TRP A C 1
ATOM 720 O O . TRP A 1 87 ? 6.248 -0.561 -16.529 1.00 86.50 87 TRP A O 1
ATOM 730 N N . TYR A 1 88 ? 7.044 1.393 -15.786 1.00 91.25 88 TYR A N 1
ATOM 731 C CA . TYR A 1 88 ? 6.039 1.515 -14.726 1.00 91.25 88 TYR A CA 1
ATOM 732 C C . TYR A 1 88 ? 4.642 1.760 -15.295 1.00 91.25 88 TYR A C 1
ATOM 734 O O . TYR A 1 88 ? 3.680 1.151 -14.836 1.00 91.25 88 TYR A O 1
ATOM 742 N N . LEU A 1 89 ? 4.516 2.661 -16.278 1.00 91.75 89 LEU A N 1
ATOM 743 C CA . LEU A 1 89 ? 3.222 2.987 -16.888 1.00 91.75 89 LEU A CA 1
ATOM 744 C C . LEU A 1 89 ? 2.592 1.757 -17.541 1.00 91.75 89 LEU A C 1
ATOM 746 O O . LEU A 1 89 ? 1.389 1.541 -17.412 1.00 91.75 89 LEU A O 1
ATOM 750 N N . ASP A 1 90 ? 3.401 0.960 -18.232 1.00 91.00 90 ASP A N 1
ATOM 751 C CA . ASP A 1 90 ? 2.943 -0.260 -18.887 1.00 91.00 90 ASP A CA 1
ATOM 752 C C . ASP A 1 90 ? 2.575 -1.332 -17.856 1.00 91.00 90 ASP A C 1
ATOM 754 O O . ASP A 1 90 ? 1.505 -1.934 -17.953 1.00 91.00 90 ASP A O 1
ATOM 758 N N . TYR A 1 91 ? 3.356 -1.465 -16.781 1.00 92.56 91 TYR A N 1
ATOM 759 C CA . TYR A 1 91 ? 3.006 -2.351 -15.675 1.00 92.56 91 TYR A C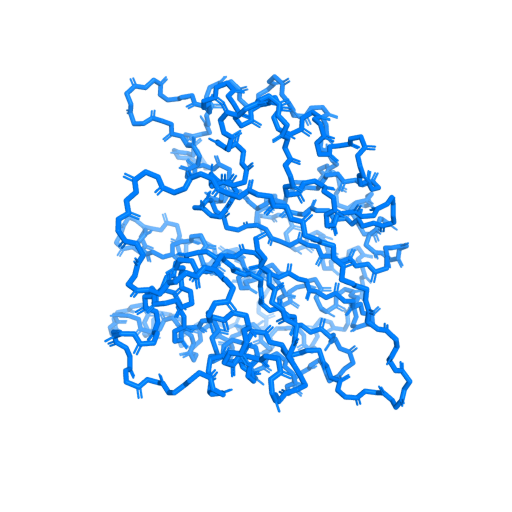A 1
ATOM 760 C C . TYR A 1 91 ? 1.706 -1.943 -14.967 1.00 92.56 91 TYR A C 1
ATOM 762 O O . TYR A 1 91 ? 0.908 -2.810 -14.627 1.00 92.56 91 TYR A O 1
ATOM 770 N N . PHE A 1 92 ? 1.429 -0.646 -14.773 1.00 94.81 92 PHE A N 1
ATOM 771 C CA . PHE A 1 92 ? 0.150 -0.196 -14.204 1.00 94.81 92 PHE A CA 1
ATOM 772 C C . PHE A 1 92 ? -1.050 -0.643 -15.044 1.00 94.81 92 PHE A C 1
ATOM 774 O O . PHE A 1 92 ? -2.052 -1.100 -14.487 1.00 94.81 92 PHE A O 1
ATOM 781 N N . LYS A 1 93 ? -0.949 -0.537 -16.374 1.00 94.31 93 LYS A N 1
ATOM 782 C CA . LYS A 1 93 ? -2.008 -0.975 -17.295 1.00 94.31 93 LYS A CA 1
ATOM 783 C C . LYS A 1 93 ? -2.237 -2.479 -17.185 1.00 94.31 93 LYS A C 1
ATOM 785 O O . LYS A 1 93 ? -3.376 -2.912 -17.028 1.00 94.31 93 LYS A O 1
ATOM 790 N N . GLU A 1 94 ? -1.163 -3.265 -17.190 1.00 93.31 94 GLU A N 1
ATOM 791 C CA . GLU A 1 94 ? -1.266 -4.718 -17.055 1.00 93.31 94 GLU A CA 1
ATOM 792 C C . GLU A 1 94 ? -1.779 -5.141 -15.673 1.00 93.31 94 GLU A C 1
ATOM 794 O O . GLU A 1 94 ? -2.659 -5.998 -15.566 1.00 93.31 94 GLU A O 1
ATOM 799 N N . LEU A 1 95 ? -1.320 -4.486 -14.605 1.00 94.75 95 LEU A N 1
ATOM 800 C CA . LEU A 1 95 ? -1.800 -4.732 -13.250 1.00 94.75 95 LEU A CA 1
ATOM 801 C C . LEU A 1 95 ? -3.298 -4.453 -13.131 1.00 94.75 95 LEU A C 1
ATOM 803 O O . LEU A 1 95 ? -4.028 -5.265 -12.559 1.00 94.75 95 LEU A O 1
ATOM 807 N N . LYS A 1 96 ? -3.790 -3.355 -13.719 1.00 95.94 96 LYS A N 1
ATOM 808 C CA . LYS A 1 96 ? -5.216 -3.001 -13.690 1.00 95.94 96 LYS A CA 1
ATOM 809 C C . LYS A 1 96 ? -6.114 -4.083 -14.300 1.00 95.94 96 LYS A C 1
ATOM 811 O O . LYS A 1 96 ? -7.264 -4.211 -13.866 1.00 95.94 96 LYS A O 1
ATOM 816 N N . ASN A 1 97 ? -5.601 -4.859 -15.256 1.00 94.62 97 ASN A N 1
ATOM 817 C CA . ASN A 1 97 ? -6.309 -5.977 -15.887 1.00 94.62 97 ASN A CA 1
ATOM 818 C C . ASN A 1 97 ? -6.372 -7.232 -14.997 1.00 94.62 97 ASN A C 1
ATOM 820 O O . ASN A 1 97 ? -7.192 -8.123 -15.234 1.00 94.62 97 ASN A O 1
ATOM 824 N N . LYS A 1 98 ? -5.519 -7.319 -13.971 1.00 93.12 98 LYS A N 1
ATOM 825 C CA . LYS A 1 98 ? -5.416 -8.470 -13.060 1.00 93.12 98 LYS A CA 1
ATOM 826 C C . LYS A 1 98 ? -6.195 -8.282 -11.769 1.00 93.12 98 LYS A C 1
ATOM 828 O O . LYS A 1 98 ? -6.659 -9.266 -11.200 1.00 93.12 98 LYS A O 1
ATOM 833 N N . VAL A 1 99 ? -6.365 -7.035 -11.338 1.00 95.31 99 VAL A N 1
ATOM 834 C CA . VAL A 1 99 ? -6.956 -6.685 -10.041 1.00 95.31 99 VAL A CA 1
ATOM 835 C C . VAL A 1 99 ? -8.311 -6.011 -10.184 1.00 95.31 99 VAL A C 1
ATOM 837 O O . VAL A 1 99 ? -8.649 -5.431 -11.220 1.00 95.31 99 VAL A O 1
ATOM 840 N N . LYS A 1 100 ? -9.085 -6.025 -9.099 1.00 95.38 100 LYS A N 1
ATOM 841 C CA . LYS A 1 100 ? -10.392 -5.368 -9.037 1.00 95.38 100 LYS A CA 1
ATOM 842 C C . LYS A 1 100 ? -10.263 -3.878 -9.315 1.00 95.38 100 LYS A C 1
ATOM 844 O O . LYS A 1 100 ? -10.971 -3.322 -10.154 1.00 95.38 100 LYS A O 1
ATOM 849 N N . ALA A 1 101 ? -9.338 -3.236 -8.610 1.00 97.19 101 ALA A N 1
ATOM 850 C CA . ALA A 1 101 ? -9.115 -1.806 -8.700 1.00 97.19 101 ALA A CA 1
ATOM 851 C C . ALA A 1 101 ? -7.675 -1.440 -8.351 1.00 97.19 101 ALA A C 1
ATOM 853 O O . ALA A 1 101 ? -7.067 -2.042 -7.463 1.00 97.19 101 ALA A O 1
ATOM 854 N N . LEU A 1 102 ? -7.193 -0.400 -9.027 1.00 98.06 102 LEU A N 1
ATOM 855 C CA . LEU A 1 102 ? -6.101 0.422 -8.538 1.00 98.06 102 LEU A CA 1
ATOM 856 C C . LEU A 1 102 ? -6.716 1.605 -7.801 1.00 98.06 102 LEU A C 1
ATOM 858 O O . LEU A 1 102 ? -7.653 2.236 -8.294 1.00 98.06 102 LEU A O 1
ATOM 862 N N . ILE A 1 103 ? -6.219 1.883 -6.608 1.00 97.44 103 ILE A N 1
ATOM 863 C CA . ILE A 1 103 ? -6.648 3.003 -5.784 1.00 97.44 103 ILE A CA 1
ATOM 864 C C . ILE A 1 103 ? -5.455 3.916 -5.584 1.00 97.44 103 ILE A C 1
ATOM 866 O O . ILE A 1 103 ? -4.361 3.460 -5.254 1.00 97.44 103 ILE A O 1
ATOM 870 N N . TYR A 1 104 ? -5.695 5.205 -5.766 1.00 95.69 104 TYR A N 1
ATOM 871 C CA . TYR A 1 104 ? -4.751 6.239 -5.402 1.00 95.69 104 TYR A CA 1
ATOM 872 C C . TYR A 1 104 ? -5.296 6.992 -4.192 1.00 95.69 104 TYR A C 1
ATOM 874 O O . TYR A 1 104 ? -6.439 7.451 -4.216 1.00 95.69 104 TYR A O 1
ATOM 882 N N . ILE A 1 105 ? -4.489 7.109 -3.138 1.00 92.94 105 ILE A N 1
ATOM 883 C CA . ILE A 1 105 ? -4.844 7.874 -1.941 1.00 92.94 105 ILE A CA 1
ATOM 884 C C . ILE A 1 105 ? -3.918 9.082 -1.823 1.00 92.94 105 ILE A C 1
ATOM 886 O O . ILE A 1 105 ? -2.719 8.939 -1.568 1.00 92.94 105 ILE A O 1
ATOM 890 N N . ASP A 1 106 ? -4.493 10.280 -1.946 1.00 89.31 106 ASP A N 1
ATOM 891 C CA . ASP A 1 106 ? -3.863 11.478 -1.405 1.00 89.31 106 ASP A CA 1
ATOM 892 C C . ASP A 1 106 ? -3.998 11.435 0.113 1.00 89.31 106 ASP A C 1
ATOM 894 O O . ASP A 1 106 ? -5.088 11.258 0.651 1.00 89.31 106 ASP A O 1
ATOM 898 N N . GLU A 1 107 ? -2.900 11.608 0.835 1.00 81.81 107 GLU A N 1
ATOM 899 C CA . GLU A 1 107 ? -2.925 11.511 2.294 1.00 81.81 107 GLU A CA 1
ATOM 900 C C . GLU A 1 107 ? -3.844 12.561 2.939 1.00 81.81 107 GLU A C 1
ATOM 902 O O . GLU A 1 107 ? -4.360 12.359 4.038 1.00 81.81 107 GLU A O 1
ATOM 907 N N . ARG A 1 108 ? -4.129 13.669 2.245 1.00 81.56 108 ARG A N 1
ATOM 908 C CA . ARG A 1 108 ? -5.128 14.652 2.696 1.00 81.56 108 ARG A CA 1
ATOM 909 C C . ARG A 1 108 ? -6.542 14.070 2.762 1.00 81.56 108 ARG A C 1
ATOM 911 O O . ARG A 1 108 ? -7.352 14.528 3.568 1.00 81.56 108 ARG A O 1
ATOM 918 N N . ASP A 1 109 ? -6.835 13.041 1.972 1.00 85.62 109 ASP A N 1
ATOM 919 C CA . ASP A 1 109 ? -8.151 12.406 1.920 1.00 85.62 109 ASP A CA 1
ATOM 920 C C . ASP A 1 109 ? -8.399 11.415 3.054 1.00 85.62 109 ASP A C 1
ATOM 922 O O . ASP A 1 109 ? -9.531 10.961 3.232 1.00 85.62 109 ASP A O 1
ATOM 926 N N . TYR A 1 110 ? -7.405 11.131 3.897 1.00 83.81 110 TYR A N 1
ATOM 927 C CA . TYR A 1 110 ? -7.576 10.256 5.056 1.00 83.81 110 TYR A CA 1
ATOM 928 C C . TYR A 1 110 ? -8.726 10.680 5.969 1.00 83.81 110 TYR A C 1
ATOM 930 O O . TYR A 1 110 ? -9.513 9.839 6.402 1.00 83.81 110 TYR A O 1
ATOM 938 N N . ILE A 1 111 ? -8.894 11.981 6.215 1.00 80.56 111 ILE A N 1
ATOM 939 C CA . ILE A 1 111 ? -10.016 12.480 7.020 1.00 80.56 111 ILE A CA 1
ATOM 940 C C . ILE A 1 111 ? -11.358 12.175 6.350 1.00 80.56 111 ILE A C 1
ATOM 942 O O . ILE A 1 111 ? -12.313 11.792 7.028 1.00 80.56 111 ILE A O 1
ATOM 946 N N . ASN A 1 112 ? -11.442 12.328 5.029 1.00 86.50 112 ASN A N 1
ATOM 947 C CA . ASN A 1 112 ? -12.659 12.051 4.274 1.00 86.50 112 ASN A CA 1
ATOM 948 C C . ASN A 1 112 ? -12.969 10.550 4.271 1.00 86.50 112 ASN A C 1
ATOM 950 O O . ASN A 1 112 ? -14.105 10.169 4.550 1.00 86.50 112 ASN A O 1
ATOM 954 N N . LEU A 1 113 ? -11.957 9.705 4.058 1.00 88.19 113 LEU A N 1
ATOM 955 C CA . LEU A 1 113 ? -12.069 8.248 4.136 1.00 88.19 113 LEU A CA 1
ATOM 956 C C . LEU A 1 113 ? -12.585 7.797 5.507 1.00 88.19 113 LEU A C 1
ATOM 958 O O . LEU A 1 113 ? -13.543 7.030 5.586 1.00 88.19 113 LEU A O 1
ATOM 962 N N . LEU A 1 114 ? -12.019 8.334 6.590 1.00 83.75 114 LEU A N 1
ATOM 963 C CA . LEU A 1 114 ? -12.460 8.053 7.957 1.00 83.75 114 LEU A CA 1
ATOM 964 C C . LEU A 1 114 ? -13.884 8.556 8.226 1.00 83.75 114 LEU A C 1
ATOM 966 O O . LEU A 1 114 ? -14.678 7.861 8.845 1.00 83.75 114 LEU A O 1
ATOM 970 N N . LYS A 1 115 ? -14.273 9.738 7.745 1.00 83.69 115 LYS A N 1
ATOM 971 C CA . LYS A 1 115 ? -15.658 10.218 7.906 1.00 83.69 115 LYS A CA 1
ATOM 972 C C . LYS A 1 115 ? -16.666 9.336 7.166 1.00 83.69 115 LYS A C 1
ATOM 974 O O . LYS A 1 115 ? -17.746 9.069 7.688 1.00 83.69 115 LYS A O 1
ATOM 979 N N . ILE A 1 116 ? -16.324 8.895 5.956 1.00 87.00 116 ILE A N 1
ATOM 980 C CA . ILE A 1 116 ? -17.217 8.119 5.087 1.00 87.00 116 ILE A CA 1
ATOM 981 C C . ILE A 1 116 ? -17.335 6.674 5.556 1.00 87.00 116 ILE A C 1
ATOM 983 O O . ILE A 1 116 ? -18.448 6.161 5.654 1.00 87.00 116 ILE A O 1
ATOM 987 N N . GLY A 1 117 ? -16.209 6.026 5.859 1.00 83.19 117 GLY A N 1
ATOM 988 C CA . GLY A 1 117 ? -16.208 4.642 6.325 1.00 83.19 117 GLY A CA 1
ATOM 989 C C . GLY A 1 117 ? -16.844 4.468 7.702 1.00 83.19 117 GLY A C 1
ATOM 990 O O . GLY A 1 117 ? -17.175 3.348 8.074 1.00 83.19 117 GLY A O 1
ATOM 991 N N . LYS A 1 118 ? -17.010 5.567 8.457 1.00 80.56 118 LYS A N 1
ATOM 992 C CA . LYS A 1 118 ? -17.541 5.596 9.829 1.00 80.56 118 LYS A CA 1
ATOM 993 C C . LYS A 1 118 ? -16.930 4.550 10.792 1.00 80.56 118 LYS A C 1
ATOM 995 O O . LYS A 1 118 ? -17.661 4.005 11.621 1.00 80.56 118 LYS A O 1
ATOM 1000 N N . PRO A 1 119 ? -15.615 4.267 10.751 1.00 74.44 119 PRO A N 1
ATOM 1001 C CA . PRO A 1 119 ? -14.961 3.556 11.835 1.00 74.44 119 PRO A CA 1
ATOM 1002 C C . PRO A 1 119 ? -15.064 4.377 13.128 1.00 74.44 119 PRO A C 1
ATOM 1004 O O . PRO A 1 119 ? -15.171 5.606 13.100 1.00 74.44 119 PRO A O 1
ATOM 1007 N N . SER A 1 120 ? -15.027 3.710 14.281 1.00 67.38 120 SER A N 1
ATOM 1008 C CA . SER A 1 120 ? -15.071 4.389 15.581 1.00 67.38 120 SER A CA 1
ATOM 1009 C C . SER A 1 120 ? -13.881 5.349 15.724 1.00 67.38 120 SER A C 1
ATOM 1011 O O . SER A 1 120 ? -12.763 4.918 15.996 1.00 67.38 120 SER A O 1
ATOM 1013 N N . LEU A 1 121 ? -14.094 6.657 15.528 1.00 62.22 121 LEU A N 1
ATOM 1014 C CA . LEU A 1 121 ? -13.019 7.664 15.486 1.00 62.22 121 LEU A CA 1
ATOM 1015 C C . LEU A 1 121 ? -12.194 7.724 16.784 1.00 62.22 121 LEU A C 1
ATOM 1017 O O . LEU A 1 121 ? -11.011 8.070 16.744 1.00 62.22 121 LEU A O 1
ATOM 1021 N N . THR A 1 122 ? -12.796 7.362 17.920 1.00 59.53 122 THR A N 1
ATOM 1022 C CA . THR A 1 122 ? -12.123 7.250 19.224 1.00 59.53 122 THR A CA 1
ATOM 1023 C C . THR A 1 122 ? -11.114 6.109 19.271 1.00 59.53 122 THR A C 1
ATOM 1025 O O . THR A 1 122 ? -10.138 6.213 20.002 1.00 59.53 122 THR A O 1
ATOM 1028 N N . ASN A 1 123 ? -11.285 5.066 18.457 1.00 62.38 123 ASN A N 1
ATOM 1029 C CA . ASN A 1 123 ? -10.332 3.964 18.364 1.00 62.38 123 ASN A CA 1
ATOM 1030 C C . ASN A 1 123 ? -9.157 4.303 17.442 1.00 62.38 123 ASN A C 1
ATOM 1032 O O . ASN A 1 123 ? -8.053 3.828 17.660 1.00 62.38 123 ASN A O 1
ATOM 1036 N N . ILE A 1 124 ? -9.360 5.149 16.435 1.00 65.81 124 ILE A N 1
ATOM 1037 C CA . ILE A 1 124 ? -8.368 5.395 15.376 1.00 65.81 124 ILE A CA 1
ATOM 1038 C C . ILE A 1 124 ? -7.340 6.435 15.822 1.00 65.81 124 ILE A C 1
ATOM 1040 O O . ILE A 1 124 ? -6.140 6.251 15.630 1.00 65.81 124 ILE A O 1
ATOM 1044 N N . LYS A 1 125 ? -7.805 7.514 16.465 1.00 64.75 125 LYS A N 1
ATOM 1045 C CA . LYS A 1 125 ? -6.958 8.622 16.937 1.00 64.75 125 LYS A CA 1
ATOM 1046 C C . LYS A 1 125 ? -5.820 8.164 17.877 1.00 64.75 125 LYS A C 1
ATOM 1048 O O . LYS A 1 125 ? -4.676 8.532 17.611 1.00 64.75 125 LYS A O 1
ATOM 1053 N N . PRO A 1 126 ? -6.062 7.346 18.925 1.00 65.25 126 PRO A N 1
ATOM 1054 C CA . PRO A 1 126 ? -4.992 6.829 19.781 1.00 65.25 126 PRO A CA 1
ATOM 1055 C C . PRO A 1 126 ? -4.037 5.883 19.044 1.00 65.25 126 PRO A C 1
ATOM 1057 O O . PRO A 1 126 ? -2.830 5.953 19.259 1.00 65.25 126 PRO A O 1
ATOM 1060 N N . ARG A 1 127 ? -4.562 5.036 18.145 1.00 71.06 127 ARG A N 1
ATOM 1061 C CA . ARG A 1 127 ? -3.777 4.023 17.419 1.00 71.06 127 ARG A CA 1
ATOM 1062 C C . ARG A 1 127 ? -2.715 4.657 16.538 1.00 71.06 127 ARG A C 1
ATOM 1064 O O . ARG A 1 127 ? -1.564 4.250 16.624 1.00 71.06 127 ARG A O 1
ATOM 1071 N N . VAL A 1 128 ? -3.070 5.697 15.779 1.00 67.94 128 VAL A N 1
ATOM 1072 C CA . VAL A 1 128 ? -2.126 6.390 14.888 1.00 67.94 128 VAL A CA 1
ATOM 1073 C C . VAL A 1 128 ? -1.046 7.148 15.662 1.00 67.94 128 VAL A C 1
ATOM 1075 O O . VAL A 1 128 ? 0.111 7.106 15.262 1.00 67.94 128 VAL A O 1
ATOM 1078 N N . LYS A 1 129 ? -1.347 7.771 16.811 1.00 68.94 129 LYS A N 1
ATOM 1079 C CA . LYS A 1 129 ? -0.294 8.426 17.616 1.00 68.94 129 LYS A CA 1
ATOM 1080 C C . LYS A 1 129 ? 0.712 7.429 18.188 1.00 68.94 129 LYS A C 1
ATOM 1082 O O . LYS A 1 129 ? 1.910 7.668 18.070 1.00 68.94 129 LYS A O 1
ATOM 1087 N N . THR A 1 130 ? 0.250 6.335 18.796 1.00 64.69 130 THR A N 1
ATOM 1088 C CA . THR A 1 130 ? 1.142 5.313 19.374 1.00 64.69 130 THR A CA 1
ATOM 1089 C C . THR A 1 130 ? 2.040 4.699 18.308 1.00 64.69 130 THR A C 1
ATOM 1091 O O . THR A 1 130 ? 3.249 4.600 18.486 1.00 64.69 130 THR A O 1
ATOM 1094 N N . ALA A 1 131 ? 1.443 4.371 17.167 1.00 62.75 131 ALA A N 1
ATOM 1095 C CA . ALA A 1 131 ? 2.121 3.953 15.955 1.00 62.75 131 ALA A CA 1
ATOM 1096 C C . ALA A 1 131 ? 3.274 4.900 15.577 1.00 62.75 131 ALA A C 1
ATOM 1098 O O . ALA A 1 131 ? 4.422 4.474 15.469 1.00 62.75 131 ALA A O 1
ATOM 1099 N N . PHE A 1 132 ? 2.985 6.192 15.418 1.00 67.00 132 PHE A N 1
ATOM 1100 C CA . PHE A 1 132 ? 3.984 7.187 15.027 1.00 67.00 132 PHE A CA 1
ATOM 1101 C C . PHE A 1 132 ? 5.095 7.388 16.049 1.00 67.00 132 PHE A C 1
ATOM 1103 O O . PHE A 1 132 ? 6.263 7.469 15.673 1.00 67.00 132 PHE A O 1
ATOM 1110 N N . LEU A 1 133 ? 4.735 7.458 17.332 1.00 66.44 133 LEU A N 1
ATOM 1111 C CA . LEU A 1 133 ? 5.699 7.611 18.419 1.00 66.44 133 LEU A CA 1
ATOM 1112 C C . LEU A 1 133 ? 6.651 6.416 18.508 1.00 66.44 133 LEU A C 1
ATOM 1114 O O . LEU A 1 133 ? 7.829 6.607 18.792 1.00 66.44 133 LEU A O 1
ATOM 1118 N N . ASN A 1 134 ? 6.166 5.206 18.239 1.00 60.44 134 ASN A N 1
ATOM 1119 C CA . ASN A 1 134 ? 6.981 3.999 18.336 1.00 60.44 134 ASN A CA 1
ATOM 1120 C C . ASN A 1 134 ? 7.798 3.728 17.063 1.00 60.44 134 ASN A C 1
ATOM 1122 O O . ASN A 1 134 ? 8.895 3.189 17.157 1.00 60.44 134 ASN A O 1
ATOM 1126 N N . GLY A 1 135 ? 7.281 4.090 15.884 1.00 57.75 135 GLY A N 1
ATOM 1127 C CA . GLY A 1 135 ? 7.908 3.766 14.599 1.00 57.75 135 GLY A CA 1
ATOM 1128 C C . GLY A 1 135 ? 8.871 4.822 14.048 1.00 57.75 135 GLY A C 1
ATOM 1129 O O . GLY A 1 135 ? 9.799 4.468 13.329 1.00 57.75 135 GLY A O 1
ATOM 1130 N N . PHE A 1 136 ? 8.683 6.112 14.364 1.00 63.12 136 PHE A N 1
ATOM 1131 C CA . PHE A 1 136 ? 9.295 7.202 13.581 1.00 63.12 136 PHE A CA 1
ATOM 1132 C C . PHE A 1 136 ? 9.964 8.311 14.412 1.00 63.12 136 PHE A C 1
ATOM 1134 O O . PHE A 1 136 ? 9.987 9.479 14.024 1.00 63.12 136 PHE A O 1
ATOM 1141 N N . CYS A 1 137 ? 10.588 7.954 15.537 1.00 59.34 137 CYS A N 1
ATOM 1142 C CA . CYS A 1 137 ? 11.410 8.875 16.334 1.00 59.34 137 CYS A CA 1
ATOM 1143 C C . CYS A 1 137 ? 12.869 8.927 15.846 1.00 59.34 137 CYS A C 1
ATOM 1145 O O . CYS A 1 137 ? 13.782 8.495 16.543 1.00 59.34 137 CYS A O 1
ATOM 1147 N N . GLN A 1 138 ? 13.109 9.455 14.642 1.00 58.03 138 GLN A N 1
ATOM 1148 C CA . GLN A 1 138 ? 14.477 9.559 14.103 1.00 58.03 138 GLN A CA 1
ATOM 1149 C C . GLN A 1 138 ? 15.239 10.806 14.584 1.00 58.03 138 GLN A C 1
ATOM 1151 O O . GLN A 1 138 ? 16.468 10.809 14.593 1.00 58.03 138 GLN A O 1
ATOM 1156 N N . SER A 1 139 ? 14.539 11.861 15.025 1.00 62.19 139 SER A N 1
ATOM 1157 C CA . SER A 1 139 ? 15.162 13.051 15.618 1.00 62.19 139 SER A CA 1
ATOM 1158 C C . SER A 1 139 ? 14.442 13.499 16.894 1.00 62.19 139 SER A C 1
ATOM 1160 O O . SER A 1 139 ? 13.213 13.479 16.970 1.00 62.19 139 SER A O 1
ATOM 1162 N N . LYS A 1 140 ? 15.204 13.971 17.895 1.00 64.94 140 LYS A N 1
ATOM 1163 C CA . LYS A 1 140 ? 14.659 14.494 19.168 1.00 64.94 140 LYS A CA 1
ATOM 1164 C C . LYS A 1 140 ? 13.700 15.678 18.972 1.00 64.94 140 LYS A C 1
ATOM 1166 O O . LYS A 1 140 ? 12.863 15.939 19.833 1.00 64.94 140 LYS A O 1
ATOM 1171 N N . SER A 1 141 ? 13.848 16.420 17.871 1.00 67.44 141 SER A N 1
ATOM 1172 C CA . SER A 1 141 ? 12.967 17.541 17.520 1.00 67.44 141 SER A CA 1
ATOM 1173 C C . SER A 1 141 ? 11.602 17.037 17.046 1.00 67.44 141 SER A C 1
ATOM 1175 O O . SER A 1 141 ? 10.575 17.421 17.605 1.00 67.44 141 SER A O 1
ATOM 1177 N N . LEU A 1 142 ? 11.602 16.093 16.096 1.00 69.12 142 LEU A N 1
ATOM 1178 C CA . LEU A 1 142 ? 10.394 15.452 15.574 1.00 69.12 142 LEU A CA 1
ATOM 1179 C C . LEU A 1 142 ? 9.632 14.711 16.680 1.00 69.12 142 LEU A C 1
ATOM 1181 O O . LEU A 1 142 ? 8.414 14.822 16.787 1.00 69.12 142 LEU A O 1
ATOM 1185 N N . GLU A 1 143 ? 10.356 14.019 17.559 1.00 71.62 143 GLU A N 1
ATOM 1186 C CA . GLU A 1 143 ? 9.785 13.331 18.716 1.00 71.62 143 GLU A CA 1
ATOM 1187 C C . GLU A 1 143 ? 9.001 14.286 19.633 1.00 71.62 143 GLU A C 1
ATOM 1189 O O . GLU A 1 143 ? 7.865 13.994 20.012 1.00 71.62 143 GLU A O 1
ATOM 1194 N N . LYS A 1 144 ? 9.580 15.442 19.988 1.00 73.19 144 LYS A N 1
ATOM 1195 C CA . LYS A 1 144 ? 8.916 16.439 20.846 1.00 73.19 144 LYS A CA 1
ATOM 1196 C C . LYS A 1 144 ? 7.658 17.003 20.195 1.00 73.19 144 LYS A C 1
ATOM 1198 O O . LYS A 1 144 ? 6.650 17.184 20.878 1.00 73.19 144 LYS A O 1
ATOM 1203 N N . GLU A 1 145 ? 7.714 17.260 18.893 1.00 77.62 145 GLU A N 1
ATOM 1204 C CA . GLU A 1 145 ? 6.586 17.796 18.140 1.00 77.62 145 GLU A CA 1
ATOM 1205 C C . GLU A 1 145 ? 5.446 16.778 18.015 1.00 77.62 145 GLU A C 1
ATOM 1207 O O . GLU A 1 145 ? 4.297 17.109 18.282 1.00 77.62 145 GLU A O 1
ATOM 1212 N N . ILE A 1 146 ? 5.745 15.508 17.725 1.00 74.06 146 ILE A N 1
ATOM 1213 C CA . ILE A 1 146 ? 4.723 14.451 17.680 1.00 74.06 146 ILE A CA 1
ATOM 1214 C C . ILE A 1 146 ? 4.127 14.207 19.077 1.00 74.06 146 ILE A C 1
ATOM 1216 O O . ILE A 1 146 ? 2.913 14.022 19.217 1.00 74.06 146 ILE A O 1
ATOM 1220 N N . LYS A 1 147 ? 4.948 14.236 20.138 1.00 75.44 147 LYS A N 1
ATOM 1221 C CA . LYS A 1 147 ? 4.469 14.080 21.523 1.00 75.44 147 LYS A CA 1
ATOM 1222 C C . LYS A 1 147 ? 3.467 15.168 21.909 1.00 75.44 147 LYS A C 1
ATOM 1224 O O . LYS A 1 147 ? 2.465 14.841 22.557 1.00 75.44 147 LYS A O 1
ATOM 1229 N N . SER A 1 148 ? 3.694 16.410 21.476 1.00 78.00 148 SER A N 1
ATOM 1230 C CA . SER A 1 148 ? 2.823 17.554 21.772 1.00 78.00 148 SER A CA 1
ATOM 1231 C C . SER A 1 148 ? 1.526 17.584 20.950 1.00 78.00 148 SER A C 1
ATOM 1233 O O . SER A 1 148 ? 0.597 18.306 21.318 1.00 78.00 148 SER A O 1
ATOM 1235 N N . LEU A 1 149 ? 1.398 16.764 19.895 1.00 76.62 149 LEU A N 1
ATOM 1236 C CA . LEU A 1 149 ? 0.158 16.669 19.122 1.00 76.62 149 LEU A CA 1
ATOM 1237 C C . LEU A 1 149 ? -1.013 16.176 19.976 1.00 76.62 149 LEU A C 1
ATOM 1239 O O . LEU A 1 149 ? -0.961 15.124 20.632 1.00 76.62 149 LEU A O 1
ATOM 1243 N N . ASN A 1 150 ? -2.118 16.916 19.894 1.00 73.50 150 ASN A N 1
ATOM 1244 C CA . ASN A 1 150 ? -3.383 16.538 20.500 1.00 73.50 150 ASN A CA 1
ATOM 1245 C C . ASN A 1 150 ? -4.183 15.642 19.539 1.00 73.50 150 ASN A C 1
ATOM 1247 O O . ASN A 1 150 ? -4.768 16.118 18.568 1.00 73.50 150 ASN A O 1
ATOM 1251 N N . ILE A 1 151 ? -4.251 14.349 19.863 1.00 67.25 151 ILE A N 1
ATOM 1252 C CA . ILE A 1 151 ? -4.962 13.322 19.080 1.00 67.25 151 ILE A CA 1
ATOM 1253 C C . ILE A 1 151 ? -6.452 13.594 18.923 1.00 67.25 151 ILE A C 1
ATOM 1255 O O . ILE A 1 151 ? -7.079 13.112 17.984 1.00 67.25 151 ILE A O 1
ATOM 1259 N N . CYS A 1 152 ? -7.041 14.346 19.850 1.00 65.00 152 CYS A N 1
ATOM 1260 C CA . CYS A 1 152 ? -8.469 14.606 19.857 1.00 65.00 152 CYS A CA 1
ATOM 1261 C C . CYS A 1 152 ? -8.857 15.681 18.845 1.00 65.00 1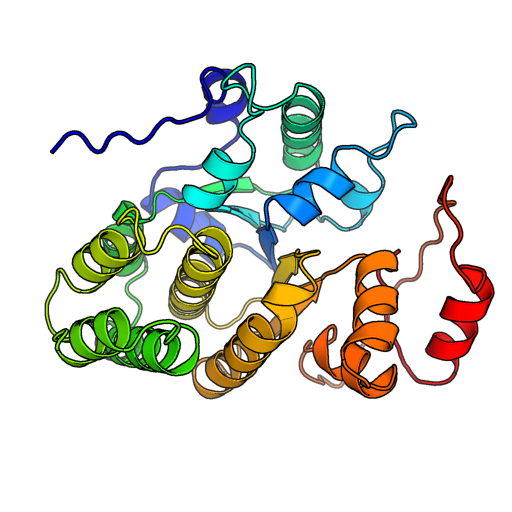52 CYS A C 1
ATOM 1263 O O . CYS A 1 152 ? -10.035 15.750 18.486 1.00 65.00 152 CYS A O 1
ATOM 1265 N N . LYS A 1 153 ? -7.904 16.465 18.330 1.00 69.31 153 LYS A N 1
ATOM 1266 C CA . LYS A 1 153 ? -8.208 17.465 17.313 1.00 69.31 153 LYS A CA 1
ATOM 1267 C C . LYS A 1 153 ? -8.554 16.819 15.970 1.00 69.31 153 LYS A C 1
ATOM 1269 O O . LYS A 1 153 ? -8.118 15.719 15.633 1.00 69.31 153 LYS A O 1
ATOM 1274 N N . THR A 1 154 ? -9.419 17.489 15.219 1.00 65.44 154 THR A N 1
ATOM 1275 C CA . THR A 1 154 ? -9.877 17.049 13.893 1.00 65.44 154 THR A CA 1
ATOM 1276 C C . THR A 1 154 ? -8.791 17.160 12.827 1.00 65.44 154 THR A C 1
ATOM 1278 O O . THR A 1 154 ? -8.842 16.428 11.846 1.00 65.44 154 THR A O 1
ATOM 1281 N N . ASP A 1 155 ? -7.808 18.031 13.047 1.00 72.31 155 ASP A N 1
ATOM 1282 C CA . ASP A 1 155 ? -6.658 18.303 12.180 1.00 72.31 155 ASP A CA 1
ATOM 1283 C C . ASP A 1 155 ? -5.442 17.412 12.493 1.00 72.31 155 ASP A C 1
ATOM 1285 O O . ASP A 1 155 ? -4.368 17.632 11.942 1.00 72.31 155 ASP A O 1
ATOM 1289 N N . PHE A 1 156 ? -5.573 16.401 13.364 1.00 76.25 156 PHE A N 1
ATOM 1290 C CA . PHE A 1 156 ? -4.441 15.570 13.791 1.00 76.25 156 PHE A CA 1
ATOM 1291 C C . PHE A 1 156 ? -3.684 14.949 12.606 1.00 76.25 156 PHE A C 1
ATOM 1293 O O . PHE A 1 156 ? -2.465 15.084 12.518 1.00 76.25 156 PHE A O 1
ATOM 1300 N N . TYR A 1 157 ? -4.402 14.315 11.672 1.00 75.00 157 TYR A N 1
ATOM 1301 C CA . TYR A 1 157 ? -3.794 13.709 10.482 1.00 75.00 157 TYR A CA 1
ATOM 1302 C C . TYR A 1 157 ? -3.164 14.748 9.569 1.00 75.00 157 TYR A C 1
ATOM 1304 O O . TYR A 1 157 ? -2.059 14.542 9.087 1.00 75.00 157 TYR A O 1
ATOM 1312 N N . GLU A 1 158 ? -3.843 15.874 9.362 1.00 77.25 158 GLU A N 1
ATOM 1313 C CA . GLU A 1 158 ? -3.315 16.971 8.557 1.00 77.25 158 GLU A CA 1
ATOM 1314 C C . GLU A 1 158 ? -2.017 17.512 9.162 1.00 77.25 158 GLU A C 1
ATOM 1316 O O . GLU A 1 158 ? -1.018 17.658 8.464 1.00 77.25 158 GLU A O 1
ATOM 1321 N N . THR A 1 159 ? -1.988 17.713 10.479 1.00 78.38 159 THR A N 1
ATOM 1322 C CA . THR A 1 159 ? -0.799 18.163 11.206 1.00 78.38 159 THR A CA 1
ATOM 1323 C C . THR A 1 159 ? 0.337 17.150 11.083 1.00 78.38 159 THR A C 1
ATOM 1325 O O . THR A 1 159 ? 1.473 17.529 10.815 1.00 78.38 159 THR A O 1
ATOM 1328 N N . LEU A 1 160 ? 0.035 15.858 11.208 1.00 77.12 160 LEU A N 1
ATOM 1329 C CA . LEU A 1 160 ? 1.013 14.780 11.091 1.00 77.12 160 LEU A CA 1
ATOM 1330 C C . LEU A 1 160 ? 1.600 14.665 9.675 1.00 77.12 160 LEU A C 1
ATOM 1332 O O . LEU A 1 160 ? 2.814 14.569 9.505 1.00 77.12 160 LEU A O 1
ATOM 1336 N N . ILE A 1 161 ? 0.752 14.746 8.649 1.00 77.69 161 ILE A N 1
ATOM 1337 C CA . ILE A 1 161 ? 1.163 14.793 7.238 1.00 77.69 161 ILE A CA 1
ATOM 1338 C C . ILE A 1 161 ? 2.010 16.042 6.974 1.00 77.69 161 ILE A C 1
ATOM 1340 O O . ILE A 1 161 ? 3.025 15.982 6.288 1.00 77.69 161 ILE A O 1
ATOM 1344 N N . ASN A 1 162 ? 1.636 17.186 7.544 1.00 80.31 162 ASN A N 1
ATOM 1345 C CA . ASN A 1 162 ? 2.390 18.424 7.383 1.00 80.31 162 ASN A CA 1
ATOM 1346 C C . ASN A 1 162 ? 3.768 18.352 8.048 1.00 80.31 162 ASN A C 1
ATOM 1348 O O . ASN A 1 162 ? 4.735 18.834 7.467 1.00 80.31 162 ASN A O 1
ATOM 1352 N N . ILE A 1 163 ? 3.874 17.734 9.227 1.00 78.12 163 ILE A N 1
ATOM 1353 C CA . ILE A 1 163 ? 5.152 17.498 9.915 1.00 78.12 163 ILE A CA 1
ATOM 1354 C C . ILE A 1 163 ? 6.049 16.574 9.082 1.00 78.12 163 ILE A C 1
ATOM 1356 O O . ILE A 1 163 ? 7.227 16.867 8.881 1.00 78.12 163 ILE A O 1
ATOM 1360 N N . THR A 1 164 ? 5.492 15.483 8.556 1.00 74.44 164 THR A N 1
ATOM 1361 C CA . THR A 1 164 ? 6.241 14.502 7.751 1.00 74.44 164 THR A CA 1
ATOM 1362 C C . THR A 1 164 ? 6.625 15.032 6.367 1.00 74.44 164 THR A C 1
ATOM 1364 O O . THR A 1 164 ? 7.626 14.605 5.810 1.00 74.44 164 THR A O 1
ATOM 1367 N N . ASN A 1 165 ? 5.890 16.008 5.824 1.00 76.12 165 ASN A N 1
ATOM 1368 C CA . ASN A 1 165 ? 6.193 16.655 4.541 1.00 76.12 165 ASN A CA 1
ATOM 1369 C C . ASN A 1 165 ? 7.269 17.754 4.608 1.00 76.12 165 ASN A C 1
ATOM 1371 O O . ASN A 1 165 ? 7.550 18.384 3.585 1.00 76.12 165 ASN A O 1
ATOM 1375 N N . ARG A 1 166 ? 7.851 18.038 5.777 1.00 77.94 166 ARG A N 1
ATOM 1376 C CA . ARG A 1 166 ? 8.941 19.019 5.879 1.00 77.94 166 ARG A CA 1
ATOM 1377 C C . ARG A 1 166 ? 10.244 18.435 5.335 1.00 77.94 166 ARG A C 1
ATOM 1379 O O . ARG A 1 166 ? 10.490 17.240 5.471 1.00 77.94 166 ARG A O 1
ATOM 1386 N N . LYS A 1 167 ? 11.093 19.284 4.746 1.00 74.31 167 LYS A N 1
ATOM 1387 C CA . LYS A 1 167 ? 12.330 18.867 4.056 1.00 74.31 167 LYS A CA 1
ATOM 1388 C C . LYS A 1 167 ? 13.271 18.066 4.956 1.00 74.31 167 LYS A C 1
ATOM 1390 O O . LYS A 1 167 ? 13.895 17.110 4.514 1.00 74.31 167 LYS A O 1
ATOM 1395 N N . GLU A 1 168 ? 13.354 18.439 6.226 1.00 73.50 168 GLU A N 1
ATOM 1396 C CA . GLU A 1 168 ? 14.165 17.768 7.241 1.00 73.50 168 GLU A CA 1
ATOM 1397 C C . GLU A 1 168 ? 13.692 16.341 7.576 1.00 73.50 168 GLU A C 1
ATOM 1399 O O . GLU A 1 168 ? 14.458 15.574 8.156 1.00 73.50 168 GLU A O 1
ATOM 1404 N N . ASN A 1 169 ? 12.467 15.974 7.177 1.00 69.94 169 ASN A N 1
ATOM 1405 C CA . ASN A 1 169 ? 11.828 14.685 7.451 1.00 69.94 169 ASN A CA 1
ATOM 1406 C C . ASN A 1 169 ? 11.571 13.858 6.174 1.00 69.94 169 ASN A C 1
ATOM 1408 O O . ASN A 1 169 ? 10.850 12.867 6.227 1.00 69.94 169 ASN A O 1
ATOM 1412 N N . GLU A 1 170 ? 12.148 14.237 5.025 1.00 68.19 170 GLU A N 1
ATOM 1413 C CA . GLU A 1 170 ? 11.940 13.528 3.748 1.00 68.19 170 GLU A CA 1
ATOM 1414 C C . GLU A 1 170 ? 12.490 12.091 3.754 1.00 68.19 170 GLU A C 1
ATOM 1416 O O . GLU A 1 170 ? 12.041 11.247 2.978 1.00 68.19 170 GLU A O 1
ATOM 1421 N N . LYS A 1 171 ? 13.449 11.788 4.637 1.00 67.56 171 LYS A N 1
ATOM 1422 C CA . LYS A 1 171 ? 14.006 10.440 4.765 1.00 67.56 171 LYS A CA 1
ATOM 1423 C C . LYS A 1 171 ? 12.947 9.494 5.349 1.00 67.56 171 LYS A C 1
ATOM 1425 O O . LYS A 1 171 ? 12.482 9.698 6.467 1.00 67.56 171 LYS A O 1
ATOM 1430 N N . ASN A 1 172 ? 12.647 8.421 4.622 1.00 68.94 172 ASN A N 1
ATOM 1431 C CA . ASN A 1 172 ? 11.640 7.397 4.938 1.00 68.94 172 ASN A CA 1
ATOM 1432 C C . ASN A 1 172 ? 10.168 7.852 4.817 1.00 68.94 172 ASN A C 1
ATOM 1434 O O . ASN A 1 172 ? 9.280 7.389 5.542 1.00 68.94 172 ASN A O 1
ATOM 1438 N N . ARG A 1 173 ? 9.894 8.834 3.948 1.00 77.06 173 ARG A N 1
ATOM 1439 C CA . ARG A 1 173 ? 8.546 9.388 3.784 1.00 77.06 173 ARG A CA 1
ATOM 1440 C C . ARG A 1 173 ? 7.548 8.370 3.227 1.00 77.06 173 ARG A C 1
ATOM 1442 O O . ARG A 1 173 ? 6.395 8.377 3.676 1.00 77.06 173 ARG A O 1
ATOM 1449 N N . GLY A 1 174 ? 7.976 7.538 2.277 1.00 79.44 174 GLY A N 1
ATOM 1450 C CA . GLY A 1 174 ? 7.187 6.451 1.703 1.00 79.44 174 GLY A CA 1
ATOM 1451 C C . GLY A 1 174 ? 6.732 5.446 2.761 1.00 79.44 174 GLY A C 1
ATOM 1452 O O . GLY A 1 174 ? 5.543 5.149 2.855 1.00 79.44 174 GLY A O 1
ATOM 1453 N N . GLU A 1 175 ? 7.629 5.022 3.648 1.00 77.94 175 GLU A N 1
ATOM 1454 C CA . GLU A 1 175 ? 7.357 4.059 4.723 1.00 77.94 175 GLU A CA 1
ATOM 1455 C C . GLU A 1 175 ? 6.381 4.636 5.750 1.00 77.94 175 GLU A C 1
ATOM 1457 O O . GLU A 1 175 ? 5.430 3.968 6.164 1.00 77.94 175 GLU A O 1
ATOM 1462 N N . ILE A 1 176 ? 6.565 5.907 6.122 1.00 77.25 176 ILE A N 1
ATOM 1463 C CA . ILE A 1 176 ? 5.627 6.629 6.991 1.00 77.25 176 ILE A CA 1
ATOM 1464 C C . ILE A 1 176 ? 4.238 6.684 6.348 1.00 77.25 176 ILE A C 1
ATOM 1466 O O . ILE A 1 176 ? 3.230 6.431 7.012 1.00 77.25 176 ILE A O 1
ATOM 1470 N N . ALA A 1 177 ? 4.170 6.999 5.054 1.00 82.44 177 ALA A N 1
ATOM 1471 C CA . ALA A 1 177 ? 2.911 7.068 4.320 1.00 82.44 177 ALA A CA 1
ATOM 1472 C C . ALA A 1 177 ? 2.212 5.707 4.288 1.00 82.44 177 ALA A C 1
ATOM 1474 O O . ALA A 1 177 ? 1.020 5.607 4.595 1.00 82.44 177 ALA A O 1
ATOM 1475 N N . LEU A 1 178 ? 2.961 4.649 3.963 1.00 84.25 178 LEU A N 1
ATOM 1476 C CA . LEU A 1 178 ? 2.479 3.273 3.949 1.00 84.25 178 LEU A CA 1
ATOM 1477 C C . LEU A 1 178 ? 1.951 2.866 5.320 1.00 84.25 178 LEU A C 1
ATOM 1479 O O . LEU A 1 178 ? 0.864 2.301 5.413 1.00 84.25 178 LEU A O 1
ATOM 1483 N N . PHE A 1 179 ? 2.645 3.229 6.394 1.00 81.06 179 PHE A N 1
ATOM 1484 C CA . PHE A 1 179 ? 2.171 2.948 7.739 1.00 81.06 179 PHE A CA 1
ATOM 1485 C C . PHE A 1 179 ? 0.832 3.599 8.069 1.00 81.06 179 PHE A C 1
ATOM 1487 O O . PHE A 1 179 ? -0.090 2.908 8.517 1.00 81.06 179 PHE A O 1
ATOM 1494 N N . ILE A 1 180 ? 0.717 4.918 7.854 1.00 81.12 180 ILE A N 1
ATOM 1495 C CA . ILE A 1 180 ? -0.540 5.651 8.061 1.00 81.12 180 ILE A CA 1
ATOM 1496 C C . ILE A 1 180 ? -1.653 4.957 7.281 1.00 81.12 180 ILE A C 1
ATOM 1498 O O . ILE A 1 180 ? -2.739 4.729 7.813 1.00 81.12 180 ILE A O 1
ATOM 1502 N N . SER A 1 181 ? -1.356 4.605 6.030 1.00 87.50 181 SER A N 1
ATOM 1503 C CA . SER A 1 181 ? -2.296 3.953 5.128 1.00 87.50 181 SER A CA 1
ATOM 1504 C C . SER A 1 181 ? -2.790 2.649 5.719 1.00 87.50 181 SER A C 1
ATOM 1506 O O . SER A 1 181 ? -3.991 2.497 5.900 1.00 87.50 181 SER A O 1
ATOM 1508 N N . VAL A 1 182 ? -1.894 1.726 6.078 1.00 86.25 182 VAL A N 1
ATOM 1509 C CA . VAL A 1 182 ? -2.275 0.419 6.632 1.00 86.25 182 VAL A CA 1
ATOM 1510 C C . VAL A 1 182 ? -3.118 0.597 7.894 1.00 86.25 182 VAL A C 1
ATOM 1512 O O . VAL A 1 182 ? -4.183 0.001 7.996 1.00 86.25 182 VAL A O 1
ATOM 1515 N N . GLN A 1 183 ? -2.714 1.475 8.815 1.00 83.31 183 GLN A N 1
ATOM 1516 C CA . GLN A 1 183 ? -3.472 1.777 10.037 1.00 83.31 183 GLN A CA 1
ATOM 1517 C C . GLN A 1 183 ? -4.900 2.252 9.740 1.00 83.31 183 GLN A C 1
ATOM 1519 O O . GLN A 1 183 ? -5.871 1.736 10.303 1.00 83.31 183 GLN A O 1
ATOM 1524 N N . ILE A 1 184 ? -5.041 3.235 8.850 1.00 84.69 184 ILE A N 1
ATOM 1525 C CA . ILE A 1 184 ? -6.342 3.787 8.470 1.00 84.69 184 ILE A CA 1
ATOM 1526 C C . ILE A 1 184 ? -7.173 2.728 7.758 1.00 84.69 184 ILE A C 1
ATOM 1528 O O . ILE A 1 184 ? -8.344 2.547 8.084 1.00 84.69 184 ILE A O 1
ATOM 1532 N N . LEU A 1 185 ? -6.583 1.987 6.829 1.00 87.81 185 LEU A N 1
ATOM 1533 C CA . LEU A 1 185 ? -7.280 0.952 6.082 1.00 87.81 185 LEU A CA 1
ATOM 1534 C C . LEU A 1 185 ? -7.749 -0.180 6.999 1.00 87.81 185 LEU A C 1
ATOM 1536 O O . LEU A 1 185 ? -8.899 -0.589 6.865 1.00 87.81 185 LEU A O 1
ATOM 1540 N N . CYS A 1 186 ? -6.931 -0.634 7.953 1.00 83.38 186 CYS A N 1
ATOM 1541 C CA . CYS A 1 186 ? -7.329 -1.611 8.974 1.00 83.38 186 CYS A CA 1
ATOM 1542 C C . CYS A 1 186 ? -8.487 -1.092 9.831 1.00 83.38 186 CYS A C 1
ATOM 1544 O O . CYS A 1 186 ? -9.379 -1.854 10.198 1.00 83.38 186 CYS A O 1
ATOM 1546 N N . SER A 1 187 ? -8.531 0.213 10.117 1.00 82.81 187 SER A N 1
ATOM 1547 C CA . SER A 1 187 ? -9.673 0.800 10.823 1.00 82.81 187 SER A CA 1
ATOM 1548 C C . SER A 1 187 ? -10.958 0.810 10.002 1.00 82.81 187 SER A C 1
ATOM 1550 O O . SER A 1 187 ? -12.035 0.624 10.561 1.00 82.81 187 SER A O 1
ATOM 1552 N N . LEU A 1 188 ? -10.848 0.995 8.686 1.00 84.56 188 LEU A N 1
ATOM 1553 C CA . LEU A 1 188 ? -11.978 0.972 7.759 1.00 84.56 188 LEU A CA 1
ATOM 1554 C C . LEU A 1 188 ? -12.458 -0.456 7.486 1.00 84.56 188 LEU A C 1
ATOM 1556 O O . LEU A 1 188 ? -13.645 -0.669 7.237 1.00 84.56 188 LEU A O 1
ATOM 1560 N N . LYS A 1 189 ? -11.544 -1.429 7.520 1.00 82.12 189 LYS A N 1
ATOM 1561 C CA . LYS A 1 189 ? -11.829 -2.837 7.273 1.00 82.12 189 LYS A CA 1
ATOM 1562 C C . LYS A 1 189 ? -10.919 -3.747 8.086 1.00 82.12 189 LYS A C 1
ATOM 1564 O O . LYS A 1 189 ? -9.913 -4.248 7.612 1.00 82.12 189 LYS A O 1
ATOM 1569 N N . GLU A 1 190 ? -11.336 -4.052 9.302 1.00 74.38 190 GLU A N 1
ATOM 1570 C CA . GLU A 1 190 ? -10.513 -4.890 10.171 1.00 74.38 190 GLU A CA 1
ATOM 1571 C C . GLU A 1 190 ? -10.375 -6.328 9.646 1.00 74.38 190 GLU A C 1
ATOM 1573 O O . GLU A 1 190 ? -9.335 -6.943 9.806 1.00 74.38 190 GLU A O 1
ATOM 1578 N N . MET A 1 191 ? -11.399 -6.872 8.981 1.00 75.12 191 MET A N 1
ATOM 1579 C CA . MET A 1 191 ? -11.375 -8.234 8.433 1.00 75.12 191 MET A CA 1
ATOM 1580 C C . MET A 1 191 ? -10.941 -8.229 6.963 1.00 75.12 191 MET A C 1
ATOM 1582 O O . MET A 1 191 ? -11.774 -8.308 6.054 1.00 75.12 191 MET A O 1
ATOM 1586 N N . ALA A 1 192 ? -9.637 -8.112 6.725 1.00 70.06 192 ALA A N 1
ATOM 1587 C CA . ALA A 1 192 ? -9.035 -8.243 5.401 1.00 70.06 192 ALA A CA 1
ATOM 1588 C C . ALA A 1 192 ? -7.625 -8.836 5.470 1.00 70.06 192 ALA A C 1
ATOM 1590 O O . ALA A 1 192 ? -6.951 -8.767 6.498 1.00 70.06 192 ALA A O 1
ATOM 1591 N N . ASN A 1 193 ? -7.186 -9.380 4.334 1.00 79.19 193 ASN A N 1
ATOM 1592 C CA . ASN A 1 193 ? -5.789 -9.730 4.108 1.00 79.19 193 ASN A CA 1
ATOM 1593 C C . ASN A 1 193 ? -5.052 -8.504 3.567 1.00 79.19 193 ASN A C 1
ATOM 1595 O O . ASN A 1 193 ? -5.304 -8.089 2.438 1.00 79.19 193 ASN A O 1
ATOM 1599 N N . TYR A 1 194 ? -4.161 -7.933 4.362 1.00 80.19 194 TYR A N 1
ATOM 1600 C CA . TYR A 1 194 ? -3.267 -6.857 3.968 1.00 80.19 194 TYR A CA 1
ATOM 1601 C C . TYR A 1 194 ? -1.941 -7.451 3.518 1.00 80.19 194 TYR A C 1
ATOM 1603 O O . TYR A 1 194 ? -1.338 -8.230 4.249 1.00 80.19 194 TYR A O 1
ATOM 1611 N N . LYS A 1 195 ? -1.481 -7.081 2.326 1.00 81.12 195 LYS A N 1
ATOM 1612 C CA . LYS A 1 195 ? -0.145 -7.434 1.843 1.00 81.12 195 LYS A CA 1
ATOM 1613 C C . LYS A 1 195 ? 0.637 -6.155 1.591 1.00 81.12 195 LYS A C 1
ATOM 1615 O O . LYS A 1 195 ? 0.178 -5.307 0.828 1.00 81.12 195 LYS A O 1
ATOM 1620 N N . ILE A 1 196 ? 1.791 -6.008 2.223 1.00 82.75 196 ILE A N 1
ATOM 1621 C CA . ILE A 1 196 ? 2.652 -4.837 2.069 1.00 82.75 196 ILE A CA 1
ATOM 1622 C C . ILE A 1 196 ? 3.897 -5.274 1.306 1.00 82.75 196 ILE A C 1
ATOM 1624 O O . ILE A 1 196 ? 4.720 -6.016 1.832 1.00 82.75 196 ILE A O 1
ATOM 1628 N N . PHE A 1 197 ? 3.999 -4.836 0.059 1.00 83.62 197 PHE A N 1
ATOM 1629 C CA . PHE A 1 197 ? 5.083 -5.168 -0.853 1.00 83.62 197 PHE A CA 1
ATOM 1630 C C . PHE A 1 197 ? 6.215 -4.157 -0.676 1.00 83.62 197 PHE A C 1
ATOM 1632 O O . PHE A 1 197 ? 6.016 -2.983 -0.983 1.00 83.62 197 PHE A O 1
ATOM 1639 N N . SER A 1 198 ? 7.373 -4.586 -0.173 1.00 79.81 198 SER A N 1
ATOM 1640 C CA . SER A 1 198 ? 8.556 -3.736 0.005 1.00 79.81 198 SER A CA 1
ATOM 1641 C C . SER A 1 198 ? 9.850 -4.532 -0.128 1.00 79.81 198 SER A C 1
ATOM 1643 O O . SER A 1 198 ? 9.930 -5.690 0.273 1.00 79.81 198 SER A O 1
ATOM 1645 N N . ASP A 1 199 ? 10.868 -3.883 -0.688 1.00 73.19 199 ASP A N 1
ATOM 1646 C CA . ASP A 1 199 ? 12.217 -4.429 -0.888 1.00 73.19 199 ASP A CA 1
ATOM 1647 C C . ASP A 1 199 ? 13.291 -3.583 -0.199 1.00 73.19 199 ASP A C 1
ATOM 1649 O O . ASP A 1 199 ? 14.478 -3.694 -0.506 1.00 73.19 199 ASP A O 1
ATOM 1653 N N . ASP A 1 200 ? 12.891 -2.719 0.735 1.00 75.19 200 ASP A N 1
ATOM 1654 C CA . ASP A 1 200 ? 13.838 -1.933 1.512 1.00 75.19 200 ASP A CA 1
ATOM 1655 C C . ASP A 1 200 ? 14.270 -2.686 2.781 1.00 75.19 200 ASP A C 1
ATOM 1657 O O . ASP A 1 200 ? 13.614 -2.658 3.826 1.00 75.19 200 ASP A O 1
ATOM 1661 N N . SER A 1 201 ? 15.427 -3.348 2.695 1.00 70.62 201 SER A N 1
ATOM 1662 C CA . SER A 1 201 ? 16.091 -3.983 3.843 1.00 70.62 201 SER A CA 1
ATOM 1663 C C . SER A 1 201 ? 16.307 -3.038 5.037 1.00 70.62 201 SER A C 1
ATOM 1665 O O . SER A 1 201 ? 16.305 -3.494 6.179 1.00 70.62 201 SER A O 1
ATOM 1667 N N . ALA A 1 202 ? 16.470 -1.728 4.814 1.00 71.75 202 ALA A N 1
ATOM 1668 C CA . ALA A 1 202 ? 16.644 -0.745 5.880 1.00 71.75 202 ALA A CA 1
ATOM 1669 C C . ALA A 1 202 ? 15.310 -0.353 6.531 1.00 71.75 202 ALA A C 1
ATOM 1671 O O . ALA A 1 202 ? 15.290 0.003 7.712 1.00 71.75 202 ALA A O 1
ATOM 1672 N N . ALA A 1 203 ? 14.198 -0.462 5.799 1.00 68.94 203 ALA A N 1
ATOM 1673 C CA . ALA A 1 203 ? 12.853 -0.263 6.331 1.00 68.94 203 ALA A CA 1
ATOM 1674 C C . ALA A 1 203 ? 12.412 -1.411 7.262 1.00 68.94 203 ALA A C 1
ATOM 1676 O O . ALA A 1 203 ? 11.508 -1.230 8.082 1.00 68.94 203 ALA A O 1
ATOM 1677 N N . TYR A 1 204 ? 13.070 -2.573 7.182 1.00 70.31 204 TYR A N 1
ATOM 1678 C CA . TYR A 1 204 ? 12.696 -3.798 7.895 1.00 70.31 204 TYR A CA 1
ATOM 1679 C C . TYR A 1 204 ? 12.435 -3.614 9.400 1.00 70.31 204 TYR A C 1
ATOM 1681 O O . TYR A 1 204 ? 11.339 -3.967 9.841 1.00 70.31 204 TYR A O 1
ATOM 1689 N N . PRO A 1 205 ? 13.344 -3.036 10.219 1.00 66.94 205 PRO A N 1
ATOM 1690 C CA . PRO A 1 205 ? 13.105 -2.934 11.661 1.00 66.94 205 PRO A CA 1
ATOM 1691 C C . PRO A 1 205 ? 11.867 -2.090 11.995 1.00 66.94 205 PRO A C 1
ATOM 1693 O O . PRO A 1 205 ? 11.140 -2.381 12.945 1.00 66.94 205 PRO A O 1
ATOM 1696 N N . TYR A 1 206 ? 11.599 -1.066 11.181 1.00 68.06 206 TYR A N 1
ATOM 1697 C CA . TYR A 1 206 ? 10.470 -0.157 11.358 1.00 68.06 206 TYR A CA 1
ATOM 1698 C C . TYR A 1 206 ? 9.150 -0.830 10.983 1.00 68.06 206 TYR A C 1
ATOM 1700 O O . TYR A 1 206 ? 8.186 -0.787 11.748 1.00 68.06 206 TYR A O 1
ATOM 1708 N N . MET A 1 207 ? 9.127 -1.506 9.835 1.00 67.56 207 MET A N 1
ATOM 1709 C CA . MET A 1 207 ? 7.975 -2.269 9.353 1.00 67.56 207 MET A CA 1
ATOM 1710 C C . MET A 1 207 ? 7.664 -3.466 10.279 1.00 67.56 207 MET A C 1
ATOM 1712 O O . MET A 1 207 ? 6.510 -3.845 10.482 1.00 67.56 207 MET A O 1
ATOM 1716 N N . SER A 1 208 ? 8.669 -3.993 10.976 1.00 65.56 208 SER A N 1
ATOM 1717 C CA . SER A 1 208 ? 8.459 -5.037 11.977 1.00 65.56 208 SER A CA 1
ATOM 1718 C C . SER A 1 208 ? 7.775 -4.575 13.242 1.00 65.56 208 SER A C 1
ATOM 1720 O O . SER A 1 208 ? 6.738 -5.131 13.621 1.00 65.56 208 SER A O 1
ATOM 1722 N N . GLY A 1 209 ? 8.260 -3.483 13.832 1.00 66.31 209 GLY A N 1
ATOM 1723 C CA . GLY A 1 209 ? 7.544 -2.850 14.936 1.00 66.31 209 GLY A CA 1
ATOM 1724 C C . GLY A 1 209 ? 6.108 -2.484 14.543 1.00 66.31 209 GLY A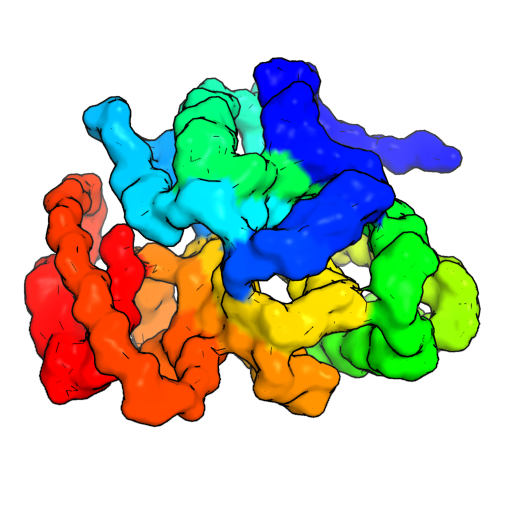 C 1
ATOM 1725 O O . GLY A 1 209 ? 5.175 -2.651 15.326 1.00 66.31 209 GLY A O 1
ATOM 1726 N N . LEU A 1 210 ? 5.918 -2.048 13.298 1.00 69.44 210 LEU A N 1
ATOM 1727 C CA . LEU A 1 210 ? 4.639 -1.643 12.731 1.00 69.44 210 LEU A CA 1
ATOM 1728 C C . LEU A 1 210 ? 3.596 -2.760 12.703 1.00 69.44 210 LEU A C 1
ATOM 1730 O O . LEU A 1 210 ? 2.470 -2.538 13.157 1.00 69.44 210 LEU A O 1
ATOM 1734 N N . THR A 1 211 ? 3.954 -3.948 12.215 1.00 68.75 211 THR A N 1
ATOM 1735 C CA . THR A 1 211 ? 3.012 -5.075 12.156 1.00 68.75 211 THR A CA 1
ATOM 1736 C C . THR A 1 211 ? 2.649 -5.580 13.543 1.00 68.75 211 THR A C 1
ATOM 1738 O O . THR A 1 211 ? 1.463 -5.721 13.832 1.00 68.75 211 THR A O 1
ATOM 1741 N N . HIS A 1 212 ? 3.612 -5.702 14.457 1.00 69.94 212 HIS A N 1
ATOM 1742 C CA . HIS A 1 212 ? 3.322 -6.132 15.828 1.00 69.94 212 HIS A CA 1
ATOM 1743 C C . HIS A 1 212 ? 2.365 -5.172 16.565 1.00 69.94 212 HIS A C 1
ATOM 1745 O O . HIS A 1 212 ? 1.411 -5.576 17.242 1.00 69.94 212 HIS A O 1
ATOM 1751 N N . ILE A 1 213 ? 2.577 -3.865 16.383 1.00 70.81 213 ILE A N 1
ATOM 1752 C CA . ILE A 1 213 ? 1.678 -2.828 16.899 1.00 70.81 213 ILE A CA 1
ATOM 1753 C C . ILE A 1 213 ? 0.283 -2.969 16.274 1.00 70.81 213 ILE A C 1
ATOM 1755 O O . ILE A 1 213 ? -0.725 -2.903 16.980 1.00 70.81 213 ILE A O 1
ATOM 1759 N N . LEU A 1 214 ? 0.201 -3.157 14.956 1.00 72.56 214 LEU A N 1
ATOM 1760 C CA . LEU A 1 214 ? -1.068 -3.304 14.248 1.00 72.56 214 LEU A CA 1
ATOM 1761 C C . LEU A 1 214 ? -1.855 -4.531 14.700 1.00 72.56 214 LEU A C 1
ATOM 1763 O O . LEU A 1 214 ? -3.055 -4.408 14.914 1.00 72.56 214 LEU A O 1
ATOM 1767 N N . GLU A 1 215 ? -1.210 -5.675 14.899 1.00 69.19 215 GLU A N 1
ATOM 1768 C CA . GLU A 1 215 ? -1.863 -6.903 15.363 1.00 69.19 215 GLU A CA 1
ATOM 1769 C C . GLU A 1 215 ? -2.483 -6.752 16.753 1.00 69.19 215 GLU A C 1
ATOM 1771 O O . GLU A 1 215 ? -3.540 -7.322 17.033 1.00 69.19 215 GLU A O 1
ATOM 1776 N N . THR A 1 216 ? -1.858 -5.942 17.611 1.00 75.19 216 THR A N 1
ATOM 1777 C CA . THR A 1 216 ? -2.396 -5.611 18.936 1.00 75.19 216 THR A CA 1
ATOM 1778 C C . THR A 1 216 ? -3.709 -4.830 18.820 1.00 75.19 216 THR A C 1
ATOM 1780 O O . THR A 1 216 ? -4.641 -5.039 19.597 1.00 75.19 216 THR A O 1
ATOM 1783 N N . TYR A 1 217 ? -3.809 -3.930 17.839 1.00 74.75 217 TYR A N 1
ATOM 1784 C CA . TYR A 1 217 ? -4.953 -3.027 17.684 1.00 74.75 217 TYR A CA 1
ATOM 1785 C C . TYR A 1 217 ? -6.024 -3.501 16.692 1.00 74.75 217 TYR A C 1
ATOM 1787 O O . TYR A 1 217 ? -7.176 -3.064 16.789 1.00 74.75 217 TYR A O 1
ATOM 1795 N N . TYR A 1 218 ? -5.652 -4.371 15.758 1.00 75.44 218 TYR A N 1
ATOM 1796 C CA . TYR A 1 218 ? -6.494 -4.956 14.716 1.00 75.44 218 TYR A CA 1
ATOM 1797 C C . TYR A 1 218 ? -6.247 -6.467 14.655 1.00 75.44 218 TYR A C 1
ATOM 1799 O O . TYR A 1 218 ? -5.752 -6.982 13.654 1.00 75.44 218 TYR A O 1
ATOM 1807 N N . PRO A 1 219 ? -6.590 -7.221 15.712 1.00 70.00 219 PRO A N 1
ATOM 1808 C CA . PRO A 1 219 ? -6.266 -8.642 15.798 1.00 70.00 219 PRO A CA 1
ATOM 1809 C C . PRO A 1 219 ? -6.950 -9.496 14.723 1.00 70.00 219 PRO A C 1
ATOM 1811 O O . PRO A 1 219 ? -6.563 -10.654 14.549 1.00 70.00 219 PRO A O 1
ATOM 1814 N N . LYS A 1 220 ? -7.967 -8.963 14.035 1.00 72.31 220 LYS A N 1
ATOM 1815 C CA . LYS A 1 220 ? -8.648 -9.620 12.910 1.00 72.31 220 LYS A CA 1
ATOM 1816 C C . LYS A 1 220 ? -8.084 -9.228 11.540 1.00 72.31 220 LYS A C 1
ATOM 1818 O O . LYS A 1 220 ? -8.451 -9.870 10.556 1.00 72.31 220 LYS A O 1
ATOM 1823 N N . ALA A 1 221 ? -7.221 -8.212 11.478 1.00 71.19 221 ALA A N 1
ATOM 1824 C CA . ALA A 1 221 ? -6.503 -7.865 10.262 1.00 71.19 221 ALA A CA 1
ATOM 1825 C C . ALA A 1 221 ? -5.358 -8.851 10.085 1.00 71.19 221 ALA A C 1
ATOM 1827 O O . ALA A 1 221 ? -4.612 -9.133 11.020 1.00 71.19 221 ALA A O 1
ATOM 1828 N N . ASN A 1 222 ? -5.250 -9.396 8.882 1.00 70.31 222 ASN A N 1
ATOM 1829 C CA . ASN A 1 222 ? -4.226 -10.365 8.558 1.00 70.31 222 ASN A CA 1
ATOM 1830 C C . ASN A 1 222 ? -3.156 -9.681 7.709 1.00 70.31 222 ASN A C 1
ATOM 1832 O O . ASN A 1 222 ? -3.415 -9.418 6.538 1.00 70.31 222 ASN A O 1
ATOM 1836 N N . ILE A 1 223 ? -2.014 -9.326 8.298 1.00 73.44 223 ILE A N 1
ATOM 1837 C CA . ILE A 1 223 ? -1.039 -8.414 7.687 1.00 73.44 223 ILE A CA 1
ATOM 1838 C C . ILE A 1 223 ? 0.236 -9.180 7.351 1.00 73.44 223 ILE A C 1
ATOM 1840 O O . ILE A 1 223 ? 0.917 -9.671 8.238 1.00 73.44 223 ILE A O 1
ATOM 1844 N N . ALA A 1 224 ? 0.560 -9.261 6.065 1.00 71.81 224 ALA A N 1
ATOM 1845 C CA . ALA A 1 224 ? 1.749 -9.934 5.564 1.00 71.81 224 ALA A CA 1
ATOM 1846 C C . ALA A 1 224 ? 2.695 -8.945 4.882 1.00 71.81 224 ALA A C 1
ATOM 1848 O O . ALA A 1 224 ? 2.249 -8.027 4.182 1.00 71.81 224 ALA A O 1
ATOM 1849 N N . TYR A 1 225 ? 3.996 -9.181 5.039 1.00 71.25 225 TYR A N 1
ATOM 1850 C CA . TYR A 1 225 ? 5.023 -8.498 4.265 1.00 71.25 225 TYR A CA 1
ATOM 1851 C C . TYR A 1 225 ? 5.460 -9.359 3.104 1.00 71.25 225 TYR A C 1
ATOM 1853 O O . TYR A 1 225 ? 5.744 -10.543 3.244 1.00 71.25 225 TYR A O 1
ATOM 1861 N N . VAL A 1 226 ? 5.526 -8.728 1.946 1.00 71.88 226 VAL A N 1
ATOM 1862 C CA . VAL A 1 226 ? 5.901 -9.364 0.700 1.00 71.88 226 VAL A CA 1
ATOM 1863 C C . VAL A 1 226 ? 7.173 -8.698 0.208 1.00 71.88 226 VAL A C 1
ATOM 1865 O O . VAL A 1 226 ? 7.237 -7.475 0.107 1.00 71.88 226 VAL A O 1
ATOM 1868 N N . SER A 1 227 ? 8.193 -9.505 -0.054 1.00 68.56 227 SER A N 1
ATOM 1869 C CA . SER A 1 227 ? 9.518 -9.035 -0.440 1.00 68.56 227 SER A CA 1
ATOM 1870 C C . SER A 1 227 ? 10.176 -10.024 -1.396 1.00 68.56 227 SER A C 1
ATOM 1872 O O . SER A 1 227 ? 9.752 -11.175 -1.482 1.00 68.56 227 SER A O 1
ATOM 1874 N N . THR A 1 228 ? 11.204 -9.575 -2.104 1.00 64.75 228 THR A N 1
ATOM 1875 C CA . THR A 1 228 ? 11.977 -10.381 -3.052 1.00 64.75 228 THR A CA 1
ATOM 1876 C C . THR A 1 228 ? 13.023 -11.234 -2.347 1.00 64.75 228 THR A C 1
ATOM 1878 O O . THR A 1 228 ? 13.567 -10.854 -1.306 1.00 64.75 228 THR A O 1
ATOM 1881 N N . ILE A 1 229 ? 13.400 -12.351 -2.973 1.00 58.91 229 ILE A N 1
ATOM 1882 C CA . ILE A 1 229 ? 14.474 -13.244 -2.502 1.00 58.91 229 ILE A CA 1
ATOM 1883 C C . ILE A 1 229 ? 15.765 -12.487 -2.214 1.00 58.91 229 ILE A C 1
ATOM 1885 O O . ILE A 1 229 ? 16.402 -12.680 -1.180 1.00 58.91 229 ILE A O 1
ATOM 1889 N N . ARG A 1 230 ? 16.137 -11.564 -3.100 1.00 63.50 230 ARG A N 1
ATOM 1890 C CA . ARG A 1 230 ? 17.326 -10.737 -2.910 1.00 63.50 230 ARG A CA 1
ATOM 1891 C C . ARG A 1 230 ? 17.279 -9.969 -1.589 1.00 63.50 230 ARG A C 1
ATOM 1893 O O . ARG A 1 230 ? 18.298 -9.883 -0.906 1.00 63.50 230 ARG A O 1
ATOM 1900 N N . ASN A 1 231 ? 16.132 -9.386 -1.246 1.00 67.69 231 ASN A N 1
ATOM 1901 C CA . ASN A 1 231 ? 15.992 -8.650 0.004 1.00 67.69 231 ASN A CA 1
ATOM 1902 C C . ASN A 1 231 ? 16.057 -9.598 1.214 1.00 67.69 231 ASN A C 1
ATOM 1904 O O . ASN A 1 231 ? 16.719 -9.279 2.198 1.00 67.69 231 ASN A O 1
ATOM 1908 N N . ILE A 1 232 ? 15.476 -10.799 1.110 1.00 64.94 232 ILE A N 1
ATOM 1909 C CA . ILE A 1 232 ? 15.580 -11.858 2.132 1.00 64.94 232 ILE A CA 1
ATOM 1910 C C . ILE A 1 232 ? 17.046 -12.227 2.394 1.00 64.94 232 ILE A C 1
ATOM 1912 O O . ILE A 1 232 ? 17.488 -12.242 3.545 1.00 64.94 232 ILE A O 1
ATOM 1916 N N . GLU A 1 233 ? 17.835 -12.455 1.342 1.00 62.38 233 GLU A N 1
ATOM 1917 C CA . GLU A 1 233 ? 19.266 -12.739 1.484 1.00 62.38 233 GLU A CA 1
ATOM 1918 C C . GLU A 1 233 ? 20.030 -11.569 2.115 1.00 62.38 233 GLU A C 1
ATOM 1920 O O . GLU A 1 233 ? 20.909 -11.766 2.957 1.00 62.38 233 GLU A O 1
ATOM 1925 N N . GLN A 1 234 ? 19.711 -10.334 1.717 1.00 66.44 234 GLN A N 1
ATOM 1926 C CA . GLN A 1 234 ? 20.333 -9.141 2.287 1.00 66.44 234 GLN A CA 1
ATOM 1927 C C . GLN A 1 234 ? 20.023 -9.001 3.779 1.00 66.44 234 GLN A C 1
ATOM 1929 O O . GLN A 1 234 ? 20.921 -8.671 4.552 1.00 66.44 234 GLN A O 1
ATOM 1934 N N . LEU A 1 235 ? 18.792 -9.295 4.201 1.00 66.00 235 LEU A N 1
ATOM 1935 C CA . LEU A 1 235 ? 18.396 -9.289 5.609 1.00 66.00 235 LEU A CA 1
ATOM 1936 C C . LEU A 1 235 ? 19.155 -10.351 6.412 1.00 66.00 235 LEU A C 1
ATOM 1938 O O . LEU A 1 235 ? 19.686 -10.039 7.478 1.00 66.00 235 LEU A O 1
ATOM 1942 N N . SER A 1 236 ? 19.283 -11.565 5.868 1.00 64.12 236 SER A N 1
ATOM 1943 C CA . SER A 1 236 ? 20.049 -12.651 6.496 1.00 64.12 236 SER A CA 1
ATOM 1944 C C . SER A 1 236 ? 21.518 -12.285 6.698 1.00 64.12 236 SER A C 1
ATOM 1946 O O . SER A 1 236 ? 22.082 -12.544 7.760 1.00 64.12 236 SER A O 1
ATOM 1948 N N . ARG A 1 237 ? 22.133 -11.615 5.717 1.00 65.88 237 ARG A N 1
ATOM 1949 C CA . ARG A 1 237 ? 23.550 -11.226 5.780 1.00 65.88 237 ARG A CA 1
ATOM 1950 C C . ARG A 1 237 ? 23.811 -10.003 6.666 1.00 65.88 237 ARG A C 1
ATOM 1952 O O . ARG A 1 237 ? 24.866 -9.933 7.286 1.00 65.88 237 ARG A O 1
ATOM 1959 N N . ASN A 1 238 ? 22.886 -9.042 6.720 1.00 60.97 238 ASN A N 1
ATOM 1960 C CA . ASN A 1 238 ? 23.140 -7.732 7.335 1.00 60.97 238 ASN A CA 1
ATOM 1961 C C . ASN A 1 238 ? 22.605 -7.584 8.766 1.00 60.97 238 ASN A C 1
ATOM 1963 O O . ASN A 1 238 ? 23.085 -6.716 9.493 1.00 60.97 238 ASN A O 1
ATOM 1967 N N . LEU A 1 239 ? 21.609 -8.379 9.173 1.00 62.78 239 LEU A N 1
ATOM 1968 C CA . LEU A 1 239 ? 20.933 -8.210 10.468 1.00 62.78 239 LEU A CA 1
ATOM 1969 C C . LEU A 1 239 ? 21.219 -9.332 11.477 1.00 62.78 239 LEU A C 1
ATOM 1971 O O . LEU A 1 239 ? 20.633 -9.323 12.556 1.00 62.78 239 LEU A O 1
ATOM 1975 N N . ASN A 1 240 ? 22.111 -10.282 11.157 1.00 62.34 240 ASN A N 1
ATOM 1976 C CA . ASN A 1 240 ? 22.362 -11.491 11.963 1.00 62.34 240 ASN A CA 1
ATOM 1977 C C . ASN A 1 240 ? 21.072 -12.245 12.340 1.00 62.34 240 ASN A C 1
ATOM 1979 O O . ASN A 1 240 ? 21.009 -12.914 13.372 1.00 62.34 240 ASN A O 1
ATOM 1983 N N . LEU A 1 241 ? 20.035 -12.118 11.513 1.00 60.06 241 LEU A N 1
ATOM 1984 C CA . LEU A 1 241 ? 18.796 -12.863 11.660 1.00 60.06 241 LEU A CA 1
ATOM 1985 C C . LEU A 1 241 ? 18.973 -14.211 10.973 1.00 60.06 241 LEU A C 1
ATOM 1987 O O . LEU A 1 241 ? 19.465 -14.285 9.843 1.00 60.06 241 LEU A O 1
ATOM 1991 N N . ASN A 1 242 ? 18.560 -15.281 11.644 1.00 59.78 242 ASN A N 1
ATOM 1992 C CA . ASN A 1 242 ? 18.455 -16.567 10.974 1.00 59.78 242 ASN A CA 1
ATOM 1993 C C . ASN A 1 242 ? 17.240 -16.563 10.027 1.00 59.78 242 ASN A C 1
ATOM 1995 O O . ASN A 1 242 ? 16.349 -15.716 10.127 1.00 59.78 242 ASN A O 1
ATOM 1999 N N . TYR A 1 243 ? 17.211 -17.496 9.078 1.00 56.12 243 TYR A N 1
ATOM 2000 C CA . TYR A 1 243 ? 16.137 -17.551 8.088 1.00 56.12 243 TYR A CA 1
ATOM 2001 C C . TYR A 1 243 ? 14.761 -17.726 8.745 1.00 56.12 243 TYR A C 1
ATOM 2003 O O . TYR A 1 243 ? 13.841 -17.020 8.365 1.00 56.12 243 TYR A O 1
ATOM 2011 N N . GLU A 1 244 ? 14.619 -18.531 9.801 1.00 53.78 244 GLU A N 1
ATOM 2012 C CA . GLU A 1 244 ? 13.346 -18.677 10.529 1.00 53.78 244 GLU A CA 1
ATOM 2013 C C . GLU A 1 244 ? 12.819 -17.341 11.087 1.00 53.78 244 GLU A C 1
ATOM 2015 O O . GLU A 1 244 ? 11.639 -17.036 10.935 1.00 53.78 244 GLU A O 1
ATOM 2020 N N . GLN A 1 245 ? 13.694 -16.490 11.633 1.00 56.25 245 GLN A N 1
ATOM 2021 C CA . GLN A 1 245 ? 13.345 -15.149 12.118 1.00 56.25 245 GLN A CA 1
ATOM 2022 C C . GLN A 1 245 ? 12.911 -14.204 10.991 1.00 56.25 245 GLN A C 1
ATOM 2024 O O . GLN A 1 245 ? 12.041 -13.360 11.195 1.00 56.25 245 GLN A O 1
ATOM 2029 N N . ILE A 1 246 ? 13.499 -14.340 9.800 1.00 58.66 246 ILE A N 1
ATOM 2030 C CA . ILE A 1 246 ? 13.112 -13.568 8.609 1.00 58.66 246 ILE A CA 1
ATOM 2031 C C . ILE A 1 246 ? 11.769 -14.070 8.054 1.00 58.66 246 ILE A C 1
ATOM 2033 O O . ILE A 1 246 ? 11.004 -13.310 7.463 1.00 58.66 246 ILE A O 1
ATOM 2037 N N . LEU A 1 247 ? 11.443 -15.340 8.278 1.00 53.31 247 LEU A N 1
ATOM 2038 C CA . LEU A 1 247 ? 10.263 -15.998 7.721 1.00 53.31 247 LEU A CA 1
ATOM 2039 C C . LEU A 1 247 ? 9.026 -15.857 8.593 1.00 53.31 247 LEU A C 1
ATOM 2041 O O . LEU A 1 247 ? 7.973 -15.523 8.057 1.00 53.31 247 LEU A O 1
ATOM 2045 N N . ASP A 1 248 ? 9.153 -16.010 9.914 1.00 51.69 248 ASP A N 1
ATOM 2046 C CA . ASP A 1 248 ? 8.108 -15.620 10.873 1.00 51.69 248 ASP A CA 1
ATOM 2047 C C . ASP A 1 248 ? 7.698 -14.154 10.658 1.00 51.69 248 ASP A C 1
ATOM 2049 O O . ASP A 1 248 ? 6.553 -13.764 10.871 1.00 51.69 248 ASP A O 1
ATOM 2053 N N . TYR A 1 249 ? 8.633 -13.342 10.169 1.00 52.47 249 TYR A N 1
ATOM 2054 C CA . TYR A 1 249 ? 8.426 -11.938 9.888 1.00 52.47 249 TYR A CA 1
ATOM 2055 C C . TYR A 1 249 ? 7.670 -11.648 8.577 1.00 52.47 249 TYR A C 1
ATOM 2057 O O . TYR A 1 249 ? 6.728 -10.846 8.568 1.00 52.47 249 TYR A O 1
ATOM 2065 N N . LEU A 1 250 ? 8.062 -12.279 7.466 1.00 52.94 250 LEU A N 1
ATOM 2066 C CA . LEU A 1 250 ? 7.401 -12.087 6.168 1.00 52.94 250 LEU A CA 1
ATOM 2067 C C . LEU A 1 250 ? 6.021 -12.769 6.131 1.00 52.94 250 LEU A C 1
ATOM 2069 O O . LEU A 1 250 ? 5.052 -12.195 5.631 1.00 52.94 250 LEU A O 1
ATOM 2073 N N . ASN A 1 251 ? 5.891 -13.935 6.771 1.00 49.12 251 ASN A N 1
ATOM 2074 C CA . ASN A 1 251 ? 4.669 -14.741 6.807 1.00 49.12 251 ASN A CA 1
ATOM 2075 C C . ASN A 1 251 ? 3.778 -14.484 8.034 1.00 49.12 251 ASN A C 1
ATOM 2077 O O . ASN A 1 251 ? 3.193 -15.418 8.588 1.00 49.12 251 ASN A O 1
ATOM 2081 N N . ASN A 1 252 ? 3.542 -13.220 8.399 1.00 40.47 252 ASN A N 1
ATOM 2082 C CA . ASN A 1 252 ? 2.562 -12.848 9.436 1.00 40.47 252 ASN A CA 1
ATOM 2083 C C . ASN A 1 252 ? 1.083 -13.050 9.013 1.00 40.47 252 ASN A C 1
ATOM 2085 O O . ASN A 1 252 ? 0.169 -12.350 9.448 1.00 40.47 252 ASN A O 1
ATOM 2089 N N . ILE A 1 253 ? 0.798 -14.069 8.190 1.00 35.19 253 ILE A N 1
ATOM 2090 C CA . ILE A 1 253 ? -0.565 -14.551 7.993 1.00 35.19 253 ILE A CA 1
ATOM 2091 C C . ILE A 1 253 ? -0.928 -15.363 9.245 1.00 35.19 253 ILE A C 1
ATOM 2093 O O . ILE A 1 253 ? -0.436 -16.481 9.422 1.00 35.19 253 ILE A O 1
ATOM 2097 N N . LYS A 1 254 ? -1.808 -14.851 10.110 1.00 34.19 254 LYS A N 1
ATOM 2098 C CA . LYS A 1 254 ? -2.256 -15.521 11.345 1.00 34.19 254 LYS A CA 1
ATOM 2099 C C . LYS A 1 254 ? -2.719 -16.955 11.092 1.00 34.19 254 LYS A C 1
ATOM 2101 O O . LYS A 1 254 ? -3.673 -17.189 10.345 1.00 34.19 254 LYS A O 1
ATOM 2106 N N . ARG A 1 255 ? -2.038 -17.899 11.751 1.00 32.97 255 ARG A N 1
ATOM 2107 C CA . ARG A 1 255 ? -2.362 -19.327 11.915 1.00 32.97 255 ARG A CA 1
ATOM 2108 C C . ARG A 1 255 ? -3.877 -19.531 12.054 1.00 32.97 255 ARG A C 1
ATOM 2110 O O . ARG A 1 255 ? -4.439 -19.288 13.117 1.00 32.97 255 ARG A O 1
ATOM 2117 N N . ASN A 1 256 ? -4.532 -19.966 10.984 1.00 28.53 256 ASN A N 1
ATOM 2118 C CA . ASN A 1 256 ? -5.898 -20.472 11.040 1.00 28.53 256 ASN A CA 1
ATOM 2119 C C . ASN A 1 256 ? -5.917 -21.830 10.333 1.00 28.53 256 ASN A C 1
ATOM 2121 O O . ASN A 1 256 ? -5.169 -22.031 9.377 1.00 28.53 256 ASN A O 1
ATOM 2125 N N . ILE A 1 257 ? -6.692 -22.755 10.891 1.00 30.94 257 ILE A N 1
ATOM 2126 C CA . ILE A 1 257 ? -6.405 -24.199 10.980 1.00 30.94 257 ILE A CA 1
ATOM 2127 C C . ILE A 1 257 ? -6.500 -24.961 9.643 1.00 30.94 257 ILE A C 1
ATOM 2129 O O . ILE A 1 257 ? -6.006 -26.079 9.550 1.00 30.94 257 ILE A O 1
ATOM 2133 N N . ASP A 1 258 ? -6.987 -24.329 8.577 1.00 31.34 258 ASP A N 1
ATOM 2134 C CA . ASP A 1 258 ? -7.094 -24.939 7.252 1.00 31.34 258 ASP A CA 1
ATOM 2135 C C . ASP A 1 258 ? -6.291 -24.140 6.217 1.00 31.34 258 ASP A C 1
ATOM 2137 O O . ASP A 1 258 ? -6.732 -23.087 5.749 1.00 31.34 258 ASP A O 1
ATOM 2141 N N . ARG A 1 259 ? -5.105 -24.626 5.825 1.00 34.56 259 ARG A N 1
ATOM 2142 C CA . ARG A 1 259 ? -4.336 -24.046 4.710 1.00 34.56 259 ARG A CA 1
ATOM 2143 C C . ARG A 1 259 ? -3.863 -25.106 3.727 1.00 34.56 259 ARG A C 1
ATOM 2145 O O . ARG A 1 259 ? -3.001 -25.919 4.040 1.00 34.56 259 ARG A O 1
ATOM 2152 N N . LYS A 1 260 ? -4.394 -25.036 2.504 1.00 24.02 260 LYS A N 1
ATOM 2153 C CA . LYS A 1 260 ? -3.734 -25.544 1.294 1.00 24.02 260 LYS A CA 1
ATOM 2154 C C . LYS A 1 260 ? -2.963 -24.389 0.658 1.00 24.02 260 LYS A C 1
ATOM 2156 O O . LYS A 1 260 ? -3.524 -23.307 0.499 1.00 24.02 260 LYS A O 1
ATOM 2161 N N . ILE A 1 261 ? -1.706 -24.641 0.309 1.00 35.09 261 ILE A N 1
ATOM 2162 C CA . ILE A 1 261 ? -0.755 -23.672 -0.252 1.00 35.09 261 ILE A CA 1
ATOM 2163 C C . ILE A 1 261 ? -0.499 -24.042 -1.721 1.00 35.09 261 ILE A C 1
ATOM 2165 O O . ILE A 1 261 ? -0.420 -25.226 -2.049 1.00 35.09 261 ILE A O 1
ATOM 2169 N N . TYR A 1 262 ? -0.409 -23.042 -2.604 1.00 29.33 262 TYR A N 1
ATOM 2170 C CA . TYR A 1 262 ? -0.191 -23.207 -4.046 1.00 29.33 262 TYR A CA 1
ATOM 2171 C C . TYR A 1 262 ? 1.238 -22.785 -4.421 1.00 29.33 262 TYR A C 1
ATOM 2173 O O . TYR A 1 262 ? 1.625 -21.650 -4.164 1.00 29.33 262 TYR A O 1
ATOM 2181 N N . ILE A 1 263 ? 1.996 -23.689 -5.048 1.00 29.89 263 ILE A N 1
ATOM 2182 C CA . ILE A 1 263 ? 3.371 -23.477 -5.536 1.00 29.89 263 ILE A CA 1
ATOM 2183 C C . ILE A 1 263 ? 3.320 -23.204 -7.048 1.00 29.89 263 ILE A C 1
ATOM 2185 O O . ILE A 1 263 ? 2.611 -23.915 -7.767 1.00 29.89 263 ILE A O 1
ATOM 2189 N N . ARG A 1 264 ? 4.069 -22.212 -7.556 1.00 31.17 264 ARG A N 1
ATOM 2190 C CA . ARG A 1 264 ? 4.302 -22.044 -9.003 1.00 31.17 264 ARG A CA 1
ATOM 2191 C C . ARG A 1 264 ? 5.703 -21.487 -9.277 1.00 31.17 264 ARG A C 1
ATOM 2193 O O . ARG A 1 264 ? 5.983 -20.350 -8.921 1.00 31.17 264 ARG A O 1
ATOM 2200 N N . GLU A 1 265 ? 6.556 -22.294 -9.903 1.00 29.19 265 GLU A N 1
ATOM 2201 C CA . GLU A 1 265 ? 7.918 -21.921 -10.313 1.00 29.19 265 GLU A CA 1
ATOM 2202 C C . GLU A 1 265 ? 7.916 -20.915 -11.476 1.00 29.19 265 GLU A C 1
ATOM 2204 O O . GLU A 1 265 ? 7.154 -21.069 -12.438 1.00 29.19 265 GLU A O 1
ATOM 2209 N N . PHE A 1 266 ? 8.825 -19.936 -11.430 1.00 32.56 266 PHE A N 1
ATOM 2210 C CA . PHE A 1 266 ? 9.224 -19.146 -12.595 1.00 32.56 266 PHE A CA 1
ATOM 2211 C C . PHE A 1 266 ? 10.752 -19.014 -12.658 1.00 32.56 266 PHE A C 1
ATOM 2213 O O . PHE A 1 266 ? 11.371 -18.727 -11.638 1.00 32.56 266 PHE A O 1
ATOM 2220 N N . PRO A 1 267 ? 11.373 -19.180 -13.839 1.00 29.30 267 PRO A N 1
ATOM 2221 C CA . PRO A 1 267 ? 12.812 -19.000 -13.996 1.00 29.30 267 PRO A CA 1
ATOM 2222 C C . PRO A 1 267 ? 13.187 -17.511 -13.932 1.00 29.30 267 PRO A C 1
ATOM 2224 O O . PRO A 1 267 ? 12.708 -16.711 -14.742 1.00 29.30 267 PRO A O 1
ATOM 2227 N N . TYR A 1 268 ? 14.065 -17.153 -12.992 1.00 34.03 268 TYR A N 1
ATOM 2228 C CA . TYR A 1 268 ? 14.653 -15.819 -12.857 1.00 34.03 268 TYR A CA 1
ATOM 2229 C C . TYR A 1 268 ? 16.073 -15.783 -13.448 1.00 34.03 268 TYR A C 1
ATOM 2231 O O . TYR A 1 268 ? 16.892 -16.652 -13.170 1.00 34.03 268 TYR A O 1
ATOM 2239 N N . ASP A 1 269 ? 16.386 -14.767 -14.261 1.00 32.28 269 ASP A N 1
ATOM 2240 C CA . ASP A 1 269 ? 17.749 -14.496 -14.754 1.00 32.28 269 ASP A CA 1
ATOM 2241 C C . ASP A 1 269 ? 18.390 -13.398 -13.890 1.00 32.28 269 ASP A C 1
ATOM 2243 O O . ASP A 1 269 ? 18.231 -12.196 -14.135 1.00 32.28 269 ASP A O 1
ATOM 2247 N N . THR A 1 270 ? 19.092 -13.797 -12.828 1.00 35.22 270 THR A N 1
ATOM 2248 C CA . THR A 1 270 ? 19.884 -12.880 -12.006 1.00 35.22 270 THR A CA 1
ATOM 2249 C C . THR A 1 270 ? 21.292 -12.755 -12.584 1.00 35.22 270 THR A C 1
ATOM 2251 O O . THR A 1 270 ? 22.203 -13.498 -12.226 1.00 35.22 270 THR A O 1
ATOM 2254 N N . LYS A 1 271 ? 21.538 -11.740 -13.419 1.00 31.83 271 LYS A N 1
ATOM 2255 C CA . LYS A 1 271 ? 22.893 -11.380 -13.898 1.00 31.83 271 LYS A CA 1
ATOM 2256 C C . LYS A 1 271 ? 23.874 -10.905 -12.799 1.00 31.83 271 LYS A C 1
ATOM 2258 O O . LYS A 1 271 ? 24.826 -10.186 -13.101 1.00 31.83 271 LYS A O 1
ATOM 2263 N N . ARG A 1 272 ? 23.666 -11.232 -11.516 1.00 37.25 272 ARG A N 1
ATOM 2264 C CA . ARG A 1 272 ? 24.557 -10.882 -10.392 1.00 37.25 272 ARG A CA 1
ATOM 2265 C C . ARG A 1 272 ? 24.573 -11.991 -9.341 1.00 37.25 272 ARG A C 1
ATOM 2267 O O . ARG A 1 272 ? 23.530 -12.557 -9.050 1.00 37.25 272 ARG A O 1
ATOM 2274 N N . GLN A 1 273 ? 25.764 -12.252 -8.797 1.00 36.44 273 GLN A N 1
ATOM 2275 C CA . GLN A 1 273 ? 26.096 -13.372 -7.907 1.00 36.44 273 GLN A CA 1
ATOM 2276 C C . GLN A 1 273 ? 25.177 -13.458 -6.676 1.00 36.44 273 GLN A C 1
ATOM 2278 O O . GLN A 1 273 ? 25.364 -12.740 -5.692 1.00 36.44 273 GLN A O 1
ATOM 2283 N N . VAL A 1 274 ? 24.209 -14.367 -6.749 1.00 35.25 274 VAL A N 1
ATOM 2284 C CA . VAL A 1 274 ? 23.541 -14.992 -5.604 1.00 35.25 274 VAL A CA 1
ATOM 2285 C C . VAL A 1 274 ? 24.499 -16.078 -5.088 1.00 35.25 274 VAL A C 1
ATOM 2287 O O . VAL A 1 274 ? 25.140 -16.755 -5.891 1.00 35.25 274 VAL A O 1
ATOM 2290 N N . SER A 1 275 ? 24.710 -16.190 -3.770 1.00 42.69 275 SER A N 1
ATOM 2291 C CA . SER A 1 275 ? 25.712 -17.124 -3.209 1.00 42.69 275 SER A CA 1
ATOM 2292 C C . SER A 1 275 ? 25.225 -18.573 -3.126 1.00 42.69 275 SER A C 1
ATOM 2294 O O . SER A 1 275 ? 26.034 -19.471 -2.915 1.00 42.69 275 SER A O 1
ATOM 2296 N N . LYS A 1 276 ? 23.910 -18.774 -3.231 1.00 45.03 276 LYS A N 1
ATOM 2297 C CA . LYS A 1 276 ? 23.215 -20.060 -3.320 1.00 45.03 276 LYS A CA 1
ATOM 2298 C C . LYS A 1 276 ? 22.316 -20.012 -4.553 1.00 45.03 276 LYS A C 1
ATOM 2300 O O . LYS A 1 276 ? 21.891 -18.931 -4.951 1.00 45.03 276 LYS A O 1
ATOM 2305 N N . SER A 1 277 ? 22.051 -21.150 -5.173 1.00 47.38 277 SER A N 1
ATOM 2306 C CA . SER A 1 277 ? 21.014 -21.239 -6.203 1.00 47.38 277 SER A CA 1
ATOM 2307 C C . SER A 1 277 ? 19.622 -21.025 -5.592 1.00 47.38 277 SER A C 1
ATOM 2309 O O . SER A 1 277 ? 19.410 -21.304 -4.409 1.00 47.38 277 SER A O 1
ATOM 2311 N N . ASP A 1 278 ? 18.662 -20.560 -6.397 1.00 44.03 278 ASP A N 1
ATOM 2312 C CA . ASP A 1 278 ? 17.263 -20.398 -5.967 1.00 44.03 278 ASP A CA 1
ATOM 2313 C C . ASP A 1 278 ? 16.677 -21.718 -5.429 1.00 44.03 278 ASP A C 1
ATOM 2315 O O . ASP A 1 278 ? 15.877 -21.710 -4.497 1.00 44.03 278 ASP A O 1
ATOM 2319 N N . GLU A 1 279 ? 17.126 -22.856 -5.968 1.00 41.25 279 GLU A N 1
ATOM 2320 C CA . GLU A 1 279 ? 16.736 -24.207 -5.555 1.00 41.25 279 GLU A CA 1
ATOM 2321 C C . GLU A 1 279 ? 17.356 -24.617 -4.207 1.00 41.25 279 GLU A C 1
ATOM 2323 O O . GLU A 1 279 ? 16.678 -25.205 -3.368 1.00 41.25 279 GLU A O 1
ATOM 2328 N N . GLU A 1 280 ? 18.617 -24.270 -3.940 1.00 47.62 280 GLU A N 1
ATOM 2329 C CA . GLU A 1 280 ? 19.251 -24.486 -2.629 1.00 47.62 280 GLU A CA 1
ATOM 2330 C C . GLU A 1 280 ? 18.608 -23.621 -1.544 1.00 47.62 280 GLU A C 1
ATOM 2332 O O . GLU A 1 280 ? 18.353 -24.101 -0.440 1.00 47.62 280 GLU A O 1
ATOM 2337 N N . LEU A 1 281 ? 18.296 -22.362 -1.866 1.00 50.59 281 LEU A N 1
ATOM 2338 C CA . LEU A 1 281 ? 17.591 -21.473 -0.950 1.00 50.59 281 LEU A CA 1
ATOM 2339 C C . LEU A 1 281 ? 16.168 -21.986 -0.695 1.00 50.59 281 LEU A C 1
ATOM 2341 O O . LEU A 1 281 ? 15.733 -22.047 0.451 1.00 50.59 281 LEU A O 1
ATOM 2345 N N . ALA A 1 282 ? 15.461 -22.418 -1.743 1.00 43.88 282 ALA A N 1
ATOM 2346 C CA . ALA A 1 282 ? 14.152 -23.039 -1.614 1.00 43.88 282 ALA A CA 1
ATOM 2347 C C . ALA A 1 282 ? 14.212 -24.310 -0.763 1.00 43.88 282 ALA A C 1
ATOM 2349 O O . ALA A 1 282 ? 13.379 -24.465 0.115 1.00 43.88 282 ALA A O 1
ATOM 2350 N N . ASN A 1 283 ? 15.203 -25.182 -0.941 1.00 44.56 283 ASN A N 1
ATOM 2351 C CA . ASN A 1 283 ? 15.348 -26.413 -0.160 1.00 44.56 283 ASN A CA 1
ATOM 2352 C C . ASN A 1 283 ? 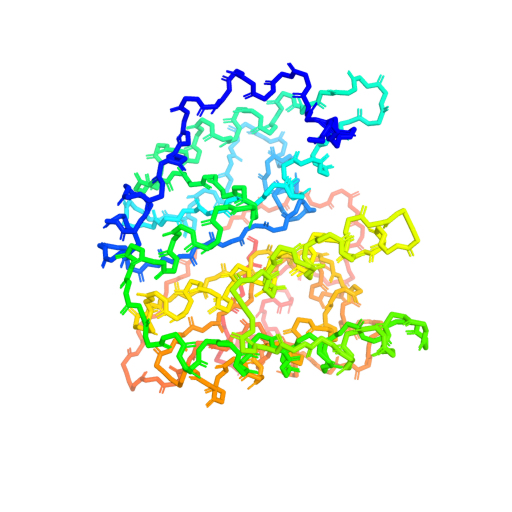15.670 -26.159 1.323 1.00 44.56 283 ASN A C 1
ATOM 2354 O O . ASN A 1 283 ? 15.102 -26.828 2.190 1.00 44.56 283 ASN A O 1
ATOM 2358 N N . ASP A 1 284 ? 16.494 -25.152 1.629 1.00 44.22 284 ASP A N 1
ATOM 2359 C CA . ASP A 1 284 ? 16.746 -24.705 3.009 1.00 44.22 284 ASP A CA 1
ATOM 2360 C C . ASP A 1 284 ? 15.457 -24.222 3.701 1.00 44.22 284 ASP A C 1
ATOM 2362 O O . ASP A 1 284 ? 15.290 -24.359 4.913 1.00 44.22 284 ASP A O 1
ATOM 2366 N N . LEU A 1 285 ? 14.526 -23.678 2.917 1.00 41.91 285 LEU A N 1
ATOM 2367 C CA . LEU A 1 285 ? 13.252 -23.121 3.364 1.00 41.91 285 LEU A CA 1
ATOM 2368 C C . LEU A 1 285 ? 12.113 -24.173 3.339 1.00 41.91 285 LEU A C 1
ATOM 2370 O O . LEU A 1 285 ? 11.230 -24.175 4.194 1.00 41.91 285 LEU A O 1
ATOM 2374 N N . VAL A 1 286 ? 12.139 -25.134 2.414 1.00 37.03 286 VAL A N 1
ATOM 2375 C CA . VAL A 1 286 ? 11.119 -26.184 2.220 1.00 37.03 286 VAL A CA 1
ATOM 2376 C C . VAL A 1 286 ? 11.146 -27.226 3.342 1.00 37.03 286 VAL A C 1
ATOM 2378 O O . VAL A 1 286 ? 10.101 -27.791 3.674 1.00 37.03 286 VAL A O 1
ATOM 2381 N N . CYS A 1 287 ? 12.286 -27.422 4.011 1.00 37.12 287 CYS A N 1
ATOM 2382 C CA . CYS A 1 287 ? 12.383 -28.326 5.159 1.00 37.12 287 CYS A CA 1
ATOM 2383 C C . CYS A 1 287 ? 11.569 -27.883 6.392 1.00 37.12 287 CYS A C 1
ATOM 2385 O O . CYS A 1 287 ? 11.376 -28.704 7.283 1.00 37.12 287 CYS A O 1
ATOM 2387 N N . ASN A 1 288 ? 11.018 -26.660 6.438 1.00 33.97 288 ASN A N 1
ATOM 2388 C CA . ASN A 1 288 ? 10.212 -26.179 7.567 1.00 33.97 288 ASN A CA 1
ATOM 2389 C C . ASN A 1 288 ? 9.031 -25.274 7.150 1.00 33.97 288 ASN A C 1
ATOM 2391 O O . ASN A 1 288 ? 8.997 -24.109 7.502 1.00 33.97 288 ASN A O 1
ATOM 2395 N N . LYS A 1 289 ? 7.977 -25.800 6.507 1.00 32.41 289 LYS A N 1
ATOM 2396 C CA . LYS A 1 289 ? 6.640 -25.138 6.450 1.00 32.41 289 LYS A CA 1
ATOM 2397 C C . LYS A 1 289 ? 6.643 -23.654 5.993 1.00 32.41 289 LYS A C 1
ATOM 2399 O O . LYS A 1 289 ? 5.971 -22.826 6.611 1.00 32.41 289 LYS A O 1
ATOM 2404 N N . ILE A 1 290 ? 7.366 -23.311 4.929 1.00 34.97 290 ILE A N 1
ATOM 2405 C CA . ILE A 1 290 ? 7.538 -21.917 4.480 1.00 34.97 290 ILE A CA 1
ATOM 2406 C C . ILE A 1 290 ? 6.928 -21.665 3.088 1.00 34.97 290 ILE A C 1
ATOM 2408 O O . ILE A 1 290 ? 7.043 -22.490 2.185 1.00 34.97 290 ILE A O 1
ATOM 2412 N N . GLU A 1 291 ? 6.306 -20.490 2.926 1.00 39.66 291 GLU A N 1
ATOM 2413 C CA . GLU A 1 291 ? 5.953 -19.854 1.646 1.00 39.66 291 GLU A CA 1
ATOM 2414 C C . GLU A 1 291 ? 7.057 -18.848 1.263 1.00 39.66 291 GLU A C 1
ATOM 2416 O O . GLU A 1 291 ? 7.424 -18.009 2.089 1.00 39.66 291 GLU A O 1
ATOM 2421 N N . ILE A 1 292 ? 7.575 -18.922 0.032 1.00 33.25 292 ILE A N 1
ATOM 2422 C CA . ILE A 1 292 ? 8.629 -18.046 -0.510 1.00 33.25 292 ILE A CA 1
ATOM 2423 C C . ILE A 1 292 ? 8.049 -17.300 -1.710 1.00 33.25 292 ILE A C 1
ATOM 2425 O O . ILE A 1 292 ? 7.469 -17.914 -2.607 1.00 33.25 292 ILE A O 1
ATOM 2429 N N . LEU A 1 293 ? 8.208 -15.981 -1.728 1.00 36.09 293 LEU A N 1
ATOM 2430 C CA . LEU A 1 293 ? 8.005 -15.173 -2.925 1.00 36.09 293 LEU A CA 1
ATOM 2431 C C . LEU A 1 293 ? 9.275 -15.227 -3.765 1.00 36.09 293 LEU A C 1
ATOM 2433 O O . LEU A 1 293 ? 10.310 -14.749 -3.308 1.00 36.09 293 LEU A O 1
ATOM 2437 N N . PHE A 1 294 ? 9.173 -15.815 -4.955 1.00 39.16 294 PHE A N 1
ATOM 2438 C CA . PHE A 1 294 ? 10.177 -15.704 -6.011 1.00 39.16 294 PHE A CA 1
ATOM 2439 C C . PHE A 1 294 ? 9.936 -14.422 -6.812 1.00 39.16 294 PHE A C 1
ATOM 2441 O O . PHE A 1 294 ? 8.788 -14.242 -7.289 1.00 39.16 294 PHE A O 1
#

Organism: NCBI:txid394958

Sequence (294 aa):
MDTNRKFPLNFSKIEDLFTKEPKDICKLLIKSKSIILYDTNCFGFHANISNGKYYALDFFHKDDVVIFVEPIIREMNYKNTKQIPCWYLDYFKELKNKVKALIYIDERDYINLLKIGKPSLTNIKPRVKTAFLNGFCQSKSLEKEIKSLNICKTDFYETLINITNRKENEKNRGEIALFISVQILCSLKEMANYKIFSDDSAAYPYMSGLTHILETYYPKANIAYVSTIRNIEQLSRNLNLNYEQILDYLNNIKRNIDRKIYIREFPYDTKRQVSKSDEELANDLVCNKIEILF

Secondary structure (DSSP, 8-state):
--------TTGGGTGGGEE--HHHHHHHHHH-SEEEEE-HHHHHHHHT-SSS--GGGGG--TTEEEEEEHHHHHHT-BTTTTB--HHHHHHHHHHHHHSSEEEEE-GGGHHHHHHHH---HHHHHHHHHHHHHHH---SHHHHHHHHH--TTSTTHHHHHHHHHTSGGG-TTHHHHHHHHHHHHHHHH-SSSEEEEE---TTTHHHHHHHHHHHHHH-TT-EEEEE--HHHHHHHHHHS---HHHHHHHHT-----S--------------S--SS-HHHHHHHHHTTT-----

pLDDT: mean 71.1, std 18.74, range [24.02, 98.06]

Foldseek 3Di:
DDDVLLQQPCVVVCVVQADEDLLVVLVLLVQAQAEEEEALVLLVVQLVQPDPDRPVLVPFAQRYEYEYESVRSQVCQDPPRSHRDVSSSVVSVVSSVHYVGYHYYYLVCLLVNCVNLVQPLVLLLVLLLVLCLVQPPPDPVLNVVSVPQDSPDSCSSVSVLVSCPDPVNVVCSSVNRVLNVVSSSCSSPLQHEYEYEDLDLVCQVRVQVSVVSCCVSRVNYQYAYHYAPVSLVVNVVPVVDDSVRSQVRRRSGPDDPDDDDDDDDDDGDDPDDDPDDPVRVVVVQVVPPGDHDD